Protein AF-A0A662H3N4-F1 (afdb_monomer_lite)

pLDDT: mean 94.08, std 7.61, range [51.41, 98.94]

Structure (mmCIF, N/CA/C/O backbone):
data_AF-A0A662H3N4-F1
#
_entry.id   AF-A0A662H3N4-F1
#
loop_
_atom_site.group_PDB
_atom_site.id
_atom_site.type_symbol
_atom_site.label_atom_id
_atom_site.label_alt_id
_atom_site.label_comp_id
_atom_site.label_asym_id
_atom_site.label_entity_id
_atom_site.label_seq_id
_atom_site.pdbx_PDB_ins_code
_atom_site.Cartn_x
_atom_site.Cartn_y
_atom_site.Cartn_z
_atom_site.occupancy
_atom_site.B_iso_or_equiv
_atom_site.auth_seq_id
_atom_site.auth_comp_id
_atom_site.auth_asym_id
_atom_site.auth_atom_id
_atom_site.pdbx_PDB_model_num
ATOM 1 N N . ASN A 1 1 ? -25.990 7.407 10.288 1.00 62.66 1 ASN A N 1
ATOM 2 C CA . ASN A 1 1 ? -24.857 6.766 10.987 1.00 62.66 1 ASN A CA 1
ATOM 3 C C . ASN A 1 1 ? -23.678 6.739 10.036 1.00 62.66 1 ASN A C 1
ATOM 5 O O . ASN A 1 1 ? -23.902 6.425 8.877 1.00 62.66 1 ASN A O 1
ATOM 9 N N . LYS A 1 2 ? -22.483 7.146 10.477 1.00 88.44 2 LYS A N 1
ATOM 10 C CA . LYS A 1 2 ? -21.239 6.985 9.711 1.00 88.44 2 LYS A CA 1
ATOM 11 C C . LYS A 1 2 ? -20.454 5.843 10.365 1.00 88.44 2 LYS A C 1
ATOM 13 O O . LYS A 1 2 ? -20.289 5.910 11.584 1.00 88.44 2 LYS A O 1
ATOM 18 N N . PRO A 1 3 ? -20.074 4.789 9.629 1.00 95.56 3 PRO A N 1
ATOM 19 C CA . PRO A 1 3 ? -19.364 3.660 10.215 1.00 95.56 3 PRO A CA 1
ATOM 20 C C . PRO A 1 3 ? -17.910 4.034 10.538 1.00 95.56 3 PRO A C 1
ATOM 22 O O . PRO A 1 3 ? -17.215 4.601 9.699 1.00 95.56 3 PRO A O 1
ATOM 25 N N . SER A 1 4 ? -17.437 3.674 11.736 1.00 96.88 4 SER A N 1
ATOM 26 C CA . SER A 1 4 ? -16.015 3.795 12.110 1.00 96.88 4 SER A CA 1
ATOM 27 C C . SER A 1 4 ? -15.130 2.776 11.375 1.00 96.88 4 SER A C 1
ATOM 29 O O . SER A 1 4 ? -13.924 2.982 11.250 1.00 96.88 4 SER A O 1
ATOM 31 N N . ILE A 1 5 ? -15.724 1.681 10.888 1.00 97.94 5 ILE A N 1
ATOM 32 C CA . ILE A 1 5 ? -15.073 0.623 10.109 1.00 97.94 5 ILE A CA 1
ATOM 33 C C . ILE A 1 5 ? -15.783 0.519 8.761 1.00 97.94 5 ILE A C 1
ATOM 35 O O . ILE A 1 5 ? -16.962 0.179 8.720 1.00 97.94 5 ILE A O 1
ATOM 39 N N . ASP A 1 6 ? -15.076 0.806 7.673 1.00 97.56 6 ASP A N 1
ATOM 40 C CA . ASP A 1 6 ? -15.626 0.751 6.315 1.00 97.56 6 ASP A CA 1
ATOM 41 C C . ASP A 1 6 ? -14.555 0.276 5.324 1.00 97.56 6 ASP A C 1
ATOM 43 O O . ASP A 1 6 ? -13.651 1.021 4.926 1.00 97.56 6 ASP A O 1
ATOM 47 N N . THR A 1 7 ? -14.608 -1.019 5.005 1.00 98.12 7 THR A N 1
ATOM 48 C CA . THR A 1 7 ? -13.544 -1.763 4.315 1.00 98.12 7 THR A CA 1
ATOM 49 C C . THR A 1 7 ? -14.109 -2.986 3.582 1.00 98.12 7 THR A C 1
ATOM 51 O O . THR A 1 7 ? -14.974 -3.660 4.148 1.00 98.12 7 THR A O 1
ATOM 54 N N . PRO A 1 8 ? -13.573 -3.383 2.410 1.00 97.56 8 PRO A N 1
ATOM 55 C CA . PRO A 1 8 ? -13.738 -4.748 1.917 1.00 97.56 8 PRO A CA 1
ATOM 56 C C . PRO A 1 8 ? -13.247 -5.762 2.960 1.00 97.56 8 PRO A C 1
ATOM 58 O O . PRO A 1 8 ? -12.196 -5.567 3.573 1.00 97.56 8 PRO A O 1
ATOM 61 N N . ILE A 1 9 ? -13.999 -6.850 3.158 1.00 96.06 9 ILE A N 1
ATOM 62 C CA . ILE A 1 9 ? -13.711 -7.811 4.232 1.00 96.06 9 ILE A CA 1
ATOM 63 C C . ILE A 1 9 ? -12.323 -8.452 4.080 1.00 96.06 9 ILE A C 1
ATOM 65 O O . ILE A 1 9 ? -11.606 -8.571 5.062 1.00 96.06 9 ILE A O 1
ATOM 69 N N . GLY A 1 10 ? -11.897 -8.803 2.861 1.00 95.56 10 GLY A N 1
ATOM 70 C CA . GLY A 1 10 ? -10.572 -9.392 2.621 1.00 95.56 10 GLY A CA 1
ATOM 71 C C . GLY A 1 10 ? -9.434 -8.464 3.053 1.00 95.56 10 GLY A C 1
ATOM 72 O O . GLY A 1 10 ? -8.623 -8.831 3.905 1.00 95.56 10 GLY A O 1
ATOM 73 N N . ASP A 1 11 ? -9.446 -7.233 2.534 1.00 97.62 11 ASP A N 1
ATOM 74 C CA . ASP A 1 11 ? -8.458 -6.200 2.839 1.00 97.62 11 ASP A CA 1
ATOM 75 C C . ASP A 1 11 ? -8.395 -5.885 4.345 1.00 97.62 11 ASP A C 1
ATOM 77 O O . ASP A 1 11 ? -7.301 -5.731 4.890 1.00 97.62 11 ASP A O 1
ATOM 81 N N . PHE A 1 12 ? -9.541 -5.853 5.045 1.00 98.50 12 PHE A N 1
ATOM 82 C CA . PHE A 1 12 ? -9.591 -5.646 6.500 1.00 98.50 12 PHE A CA 1
ATOM 83 C C . PHE A 1 12 ? -8.780 -6.679 7.284 1.00 98.50 12 PHE A C 1
ATOM 85 O O . PHE A 1 12 ? -8.191 -6.342 8.309 1.00 98.50 12 PHE A O 1
ATOM 92 N N . PHE A 1 13 ? -8.751 -7.929 6.828 1.00 98.19 13 PHE A N 1
ATOM 93 C CA . PHE A 1 13 ? -8.114 -9.038 7.538 1.00 98.19 13 PHE A CA 1
ATOM 94 C C . PHE A 1 13 ? -6.676 -9.320 7.095 1.00 98.19 13 PHE A C 1
ATOM 96 O O . PHE A 1 13 ? -6.085 -10.290 7.566 1.00 98.19 13 PHE A O 1
ATOM 103 N N . GLY A 1 14 ? -6.083 -8.476 6.247 1.00 95.44 14 GLY A N 1
ATOM 104 C CA . GLY A 1 14 ? -4.627 -8.416 6.110 1.00 95.44 14 GLY A CA 1
ATOM 105 C C . GLY A 1 14 ? -4.044 -8.633 4.721 1.00 95.44 14 GLY A C 1
ATOM 106 O O . GLY A 1 14 ? -2.835 -8.470 4.554 1.00 95.44 14 GLY A O 1
ATOM 107 N N . ILE A 1 15 ? -4.861 -8.997 3.730 1.00 96.88 15 ILE A N 1
ATOM 108 C CA . ILE A 1 15 ? -4.396 -9.216 2.355 1.00 96.88 15 ILE A CA 1
ATOM 109 C C . ILE A 1 15 ? -5.364 -8.551 1.380 1.00 96.88 15 ILE A C 1
ATOM 111 O O . ILE A 1 15 ? -6.553 -8.860 1.372 1.00 96.88 15 ILE A O 1
ATOM 115 N N . GLY A 1 16 ? -4.842 -7.630 0.566 1.00 96.88 16 GLY A N 1
ATOM 116 C CA . GLY A 1 16 ? -5.610 -6.977 -0.490 1.00 96.88 16 GLY A CA 1
ATOM 117 C C . GLY A 1 16 ? -5.751 -7.829 -1.754 1.00 96.88 16 GLY A C 1
ATOM 118 O O . GLY A 1 16 ? -5.472 -9.029 -1.784 1.00 96.88 16 GLY A O 1
ATOM 119 N N . HIS A 1 17 ? -6.168 -7.183 -2.843 1.00 97.31 17 HIS A N 1
ATOM 120 C CA . HIS A 1 17 ? -6.297 -7.782 -4.184 1.00 97.31 17 HIS A CA 1
ATOM 121 C C . HIS A 1 17 ? -7.340 -8.905 -4.313 1.00 97.31 17 HIS A C 1
ATOM 123 O O . HIS A 1 17 ? -7.326 -9.645 -5.295 1.00 97.31 17 HIS A O 1
ATOM 129 N N . GLY A 1 18 ? -8.242 -9.060 -3.338 1.00 94.56 18 GLY A N 1
ATOM 130 C CA . GLY A 1 18 ? -9.190 -10.180 -3.318 1.00 94.56 18 GLY A CA 1
ATOM 131 C C . GLY A 1 18 ? -8.508 -11.549 -3.186 1.00 94.56 18 GLY A C 1
ATOM 132 O O . GLY A 1 18 ? -9.083 -12.566 -3.571 1.00 94.56 18 GLY A O 1
ATOM 133 N N . ILE A 1 19 ? -7.274 -11.580 -2.672 1.00 96.12 19 ILE A N 1
ATOM 134 C CA . ILE A 1 19 ? -6.497 -12.801 -2.474 1.00 96.12 19 ILE A CA 1
ATOM 135 C C . ILE A 1 19 ? -6.660 -13.274 -1.036 1.00 96.12 19 ILE A C 1
ATOM 137 O O . ILE A 1 19 ? -6.456 -12.518 -0.090 1.00 96.12 19 ILE A O 1
ATOM 141 N N . ALA A 1 20 ? -6.958 -14.561 -0.880 1.00 95.50 20 ALA A N 1
ATOM 142 C CA . ALA A 1 20 ? -6.910 -15.222 0.409 1.00 95.50 20 ALA A CA 1
ATOM 143 C C . ALA A 1 20 ? -5.628 -16.055 0.509 1.00 95.50 20 ALA A C 1
ATOM 145 O O . ALA A 1 20 ? -5.357 -16.886 -0.361 1.00 95.50 20 ALA A O 1
ATOM 146 N N . LYS A 1 21 ? -4.812 -15.799 1.533 1.00 96.38 21 LYS A N 1
ATOM 147 C CA . LYS A 1 21 ? -3.521 -16.460 1.712 1.00 96.38 21 LYS A CA 1
ATOM 148 C C . LYS A 1 21 ? -3.102 -16.528 3.176 1.00 96.38 21 LYS A C 1
ATOM 150 O O . LYS A 1 21 ? -3.331 -15.608 3.954 1.00 96.38 21 LYS A O 1
ATOM 155 N N . HIS A 1 22 ? -2.447 -17.626 3.529 1.00 97.38 22 HIS A N 1
ATOM 156 C CA . HIS A 1 22 ? -2.013 -17.897 4.879 1.00 97.38 22 HIS A CA 1
ATOM 157 C C . HIS A 1 22 ? -1.011 -16.864 5.405 1.00 97.38 22 HIS A C 1
ATOM 159 O O . HIS A 1 22 ? 0.072 -16.704 4.843 1.00 97.38 22 HIS A O 1
ATOM 165 N N . PHE A 1 23 ? -1.342 -16.231 6.531 1.00 97.81 23 PHE A N 1
ATOM 166 C CA . PHE A 1 23 ? -0.384 -15.507 7.363 1.00 97.81 23 PHE A CA 1
ATOM 167 C C . PHE A 1 23 ? -0.874 -15.412 8.813 1.00 97.81 23 PHE A C 1
ATOM 169 O O . PHE A 1 23 ? -2.069 -15.534 9.103 1.00 97.81 23 PHE A O 1
ATOM 176 N N . ILE A 1 24 ? 0.067 -15.169 9.725 1.00 97.81 24 ILE A N 1
ATOM 177 C CA . ILE A 1 24 ? -0.209 -14.965 11.148 1.00 97.81 24 ILE A CA 1
ATOM 178 C C . ILE A 1 24 ? 0.500 -13.687 11.599 1.00 97.81 24 ILE A C 1
ATOM 180 O O . ILE A 1 24 ? 1.722 -13.585 11.497 1.00 97.81 24 ILE A O 1
ATOM 184 N N . SER A 1 25 ? -0.270 -12.738 12.130 1.00 98.12 25 SER A N 1
ATOM 185 C CA . SER A 1 25 ? 0.223 -11.593 12.899 1.00 98.12 25 SER A CA 1
ATOM 186 C C . SER A 1 25 ? -0.442 -11.569 14.279 1.00 98.12 25 SER A C 1
ATOM 188 O O . SER A 1 25 ? -1.248 -12.443 14.600 1.00 98.12 25 SER A O 1
ATOM 190 N N . LEU A 1 26 ? -0.096 -10.590 15.113 1.00 98.00 26 LEU A N 1
ATOM 191 C CA . LEU A 1 26 ? -0.688 -10.431 16.436 1.00 98.00 26 LEU A CA 1
ATOM 192 C C . LEU A 1 26 ? -2.155 -9.959 16.364 1.00 98.00 26 LEU A C 1
ATOM 194 O O . LEU A 1 26 ? -2.996 -10.632 16.957 1.00 98.00 26 LEU A O 1
ATOM 198 N N . PRO A 1 27 ? -2.510 -8.862 15.659 1.00 98.00 27 PRO A N 1
ATOM 199 C CA . PRO A 1 27 ? -3.895 -8.392 15.650 1.00 98.00 27 PRO A CA 1
ATOM 200 C C . PRO A 1 27 ? -4.771 -9.025 14.563 1.00 98.00 27 PRO A C 1
ATOM 202 O O . PRO A 1 27 ? -5.987 -9.041 14.723 1.00 98.00 27 PRO A O 1
ATOM 205 N N . LEU A 1 28 ? -4.195 -9.529 13.467 1.00 98.44 28 LEU A N 1
ATOM 206 C CA . LEU A 1 28 ? -4.941 -10.079 12.330 1.00 98.44 28 LEU A CA 1
ATOM 207 C C . LEU A 1 28 ? -4.334 -11.398 11.854 1.00 98.44 28 LEU A C 1
ATOM 209 O O . LEU A 1 28 ? -3.113 -11.535 11.752 1.00 98.44 28 LEU A O 1
ATOM 213 N N . THR A 1 29 ? -5.170 -12.373 11.518 1.00 98.06 29 THR A N 1
ATOM 214 C CA . THR A 1 29 ? -4.695 -13.597 10.866 1.00 98.06 29 THR A CA 1
ATOM 215 C C . THR A 1 29 ? -5.616 -14.011 9.737 1.00 98.06 29 THR A C 1
ATOM 217 O O . THR A 1 29 ? -6.831 -13.816 9.794 1.00 98.06 29 THR A O 1
ATOM 220 N N . MET A 1 30 ? -5.017 -14.655 8.741 1.00 97.56 30 MET A N 1
ATOM 221 C CA . MET A 1 30 ? -5.730 -15.424 7.738 1.00 97.56 30 MET A CA 1
ATOM 222 C C . MET A 1 30 ? -5.149 -16.834 7.773 1.00 97.56 30 MET A C 1
ATOM 224 O O . MET A 1 30 ? -4.139 -17.143 7.151 1.00 97.56 30 MET A O 1
ATOM 228 N N . THR A 1 31 ? -5.718 -17.695 8.609 1.00 95.69 31 THR A N 1
ATOM 229 C CA . THR A 1 31 ? -5.185 -19.041 8.846 1.00 95.69 31 THR A CA 1
ATOM 230 C C . THR A 1 31 ? -5.759 -20.025 7.830 1.00 95.69 31 THR A C 1
ATOM 232 O O . THR A 1 31 ? -6.967 -20.029 7.597 1.00 95.69 31 THR A O 1
ATOM 235 N N . CYS A 1 32 ? -4.907 -20.856 7.217 1.00 94.88 32 CYS A N 1
ATOM 236 C CA . CYS A 1 32 ? -5.312 -21.820 6.183 1.00 94.88 32 CYS A CA 1
ATOM 237 C C . CYS A 1 32 ? -6.156 -21.187 5.055 1.00 94.88 32 CYS A C 1
ATOM 239 O O . CYS A 1 32 ? -7.144 -21.774 4.617 1.00 94.88 32 CYS A O 1
ATOM 241 N N . ASP A 1 33 ? -5.812 -19.955 4.664 1.00 92.31 33 ASP A N 1
ATOM 242 C CA . ASP A 1 33 ? -6.437 -19.163 3.590 1.00 92.31 33 ASP A CA 1
ATOM 243 C C . ASP A 1 33 ? -7.930 -18.829 3.785 1.00 92.31 33 ASP A C 1
ATOM 245 O O . ASP A 1 33 ? -8.535 -18.196 2.928 1.00 92.31 33 ASP A O 1
ATOM 249 N N . LYS A 1 34 ? -8.561 -19.263 4.884 1.00 92.75 34 LYS A N 1
ATOM 250 C CA . LYS A 1 34 ? -10.016 -19.129 5.094 1.00 92.75 34 LYS A CA 1
ATOM 251 C C . LYS A 1 34 ? -10.430 -18.761 6.517 1.00 92.75 34 LYS A C 1
ATOM 253 O O . LYS A 1 34 ? -11.598 -18.469 6.746 1.00 92.75 34 LYS A O 1
ATOM 258 N N . GLY A 1 35 ? -9.511 -18.798 7.478 1.00 96.44 35 GLY A N 1
ATOM 259 C CA . GLY A 1 35 ? -9.754 -18.413 8.867 1.00 96.44 35 GLY A CA 1
ATOM 260 C C . GLY A 1 35 ? -9.370 -16.960 9.111 1.00 96.44 35 GLY A C 1
ATOM 261 O O . GLY A 1 35 ? -8.226 -16.697 9.474 1.00 96.44 35 GLY A O 1
ATOM 262 N N . PHE A 1 36 ? -10.316 -16.048 8.904 1.00 98.06 36 PHE A N 1
ATOM 263 C CA . PHE A 1 36 ? -10.159 -14.606 9.089 1.00 98.06 36 PHE A CA 1
ATOM 264 C C . PHE A 1 36 ? -10.382 -14.259 10.569 1.00 98.06 36 PHE A C 1
ATOM 266 O O . PHE A 1 36 ? -11.499 -14.397 11.063 1.00 98.06 36 PHE A O 1
ATOM 273 N N . ASN A 1 37 ? -9.334 -13.843 11.291 1.00 98.44 37 ASN A N 1
ATOM 274 C CA . ASN A 1 37 ? -9.430 -13.499 12.716 1.00 98.44 37 ASN A CA 1
ATOM 275 C C . ASN A 1 37 ? -8.928 -12.080 12.985 1.00 98.44 37 ASN A C 1
ATOM 277 O O . ASN A 1 37 ? -7.920 -11.658 12.416 1.00 98.44 37 ASN A O 1
ATOM 281 N N . CYS A 1 38 ? -9.611 -11.377 13.890 1.00 98.56 38 CYS A N 1
ATOM 282 C CA . CYS A 1 38 ? -9.251 -10.044 14.353 1.00 98.56 38 CYS A CA 1
ATOM 283 C C . CYS A 1 38 ? -9.246 -10.006 15.881 1.00 98.56 38 CYS A C 1
ATOM 285 O O . CYS A 1 38 ? -10.211 -10.417 16.519 1.00 98.56 38 CYS A O 1
ATOM 287 N N . TYR A 1 39 ? -8.151 -9.504 16.444 1.00 98.38 39 TYR A N 1
ATOM 288 C CA . TYR A 1 39 ? -7.902 -9.408 17.882 1.00 98.38 39 TYR A CA 1
ATOM 289 C C . TYR A 1 39 ? -7.736 -7.955 18.348 1.00 98.38 39 TYR A C 1
ATOM 291 O O . TYR A 1 39 ? -7.293 -7.712 19.470 1.00 98.38 39 TYR A O 1
ATOM 299 N N . PHE A 1 40 ? -8.071 -6.972 17.504 1.00 98.31 40 PHE A N 1
ATOM 300 C CA . PHE A 1 40 ? -8.137 -5.578 17.935 1.00 98.31 40 PHE A CA 1
ATOM 301 C C . PHE A 1 40 ? -9.276 -5.386 18.952 1.00 98.31 40 PHE A C 1
ATOM 303 O O . PHE A 1 40 ? -10.412 -5.761 18.661 1.00 98.31 40 PHE A O 1
ATOM 310 N N . PRO A 1 41 ? -9.020 -4.767 20.119 1.00 96.94 41 PRO A N 1
ATOM 311 C CA . PRO A 1 41 ? -10.090 -4.367 21.026 1.00 96.94 41 PRO A CA 1
ATOM 312 C C . PRO A 1 41 ? -11.007 -3.319 20.382 1.00 96.94 41 PRO A C 1
ATOM 314 O O . PRO A 1 41 ? -10.545 -2.271 19.955 1.00 96.94 41 PRO A O 1
ATOM 317 N N . MET A 1 42 ? -12.319 -3.546 20.353 1.00 97.56 42 MET A N 1
ATOM 318 C CA . MET A 1 42 ? -13.284 -2.592 19.784 1.00 97.56 42 MET A CA 1
ATOM 319 C C . MET A 1 42 ? -14.251 -2.113 20.875 1.00 97.56 42 MET A C 1
ATOM 321 O O . MET A 1 42 ? -15.361 -2.635 20.982 1.00 97.56 42 MET A O 1
ATOM 325 N N . PRO A 1 43 ? -13.842 -1.171 21.748 1.00 96.19 43 PRO A N 1
ATOM 326 C CA . PRO A 1 43 ? -14.688 -0.740 22.853 1.00 96.19 43 PRO A CA 1
ATOM 327 C C . PRO A 1 43 ? -15.933 -0.009 22.337 1.00 96.19 43 PRO A C 1
ATOM 329 O O . PRO A 1 43 ? -15.864 0.745 21.372 1.00 96.19 43 PRO A O 1
ATOM 332 N N . PHE A 1 44 ? -17.063 -0.185 23.019 1.00 95.06 44 PHE A N 1
ATOM 333 C CA . PHE A 1 44 ? -18.317 0.525 22.761 1.00 95.06 44 PHE A CA 1
ATOM 334 C C . PHE A 1 44 ? -19.015 0.855 24.089 1.00 95.06 44 PHE A C 1
ATOM 336 O O . PHE A 1 44 ? -18.772 0.202 25.103 1.00 95.06 44 PHE A O 1
ATOM 343 N N . ASN A 1 45 ? -19.856 1.895 24.097 1.00 93.81 45 ASN A N 1
ATOM 344 C CA . ASN A 1 45 ? -20.567 2.351 25.303 1.00 93.81 45 ASN A CA 1
ATOM 345 C C . ASN A 1 45 ? -22.075 2.073 25.278 1.00 93.81 45 ASN A C 1
ATOM 347 O O . ASN A 1 45 ? -22.642 1.773 26.323 1.00 93.81 45 ASN A O 1
ATOM 351 N N . ASP A 1 46 ? -22.714 2.213 24.116 1.00 90.62 46 ASP A N 1
ATOM 352 C CA . ASP A 1 46 ? -24.169 2.061 23.963 1.00 90.62 46 ASP A CA 1
ATOM 353 C C . ASP A 1 46 ? -24.499 0.828 23.116 1.00 90.62 46 ASP A C 1
ATOM 355 O O . ASP A 1 46 ? -25.101 -0.130 23.594 1.00 90.62 46 ASP A O 1
ATOM 359 N N . ARG A 1 47 ? -24.022 0.808 21.867 1.00 92.81 47 ARG A N 1
ATOM 360 C CA . ARG A 1 47 ? -24.229 -0.302 20.933 1.00 92.81 47 ARG A CA 1
ATOM 361 C C . ARG A 1 47 ? -23.041 -0.492 19.996 1.00 92.81 47 ARG A C 1
ATOM 363 O O . ARG A 1 47 ? -22.370 0.480 19.654 1.00 92.81 47 ARG A O 1
ATOM 370 N N . ALA A 1 48 ? -22.849 -1.728 19.549 1.00 95.00 48 ALA A N 1
ATOM 371 C CA . ALA A 1 48 ? -22.006 -2.086 18.415 1.00 95.00 48 ALA A CA 1
ATOM 372 C C . ALA A 1 48 ? -22.883 -2.759 17.352 1.00 95.00 48 ALA A C 1
ATOM 374 O O . ALA A 1 48 ? -23.724 -3.595 17.680 1.00 95.00 48 ALA A O 1
ATOM 375 N N . GLU A 1 49 ? -22.709 -2.369 16.095 1.00 96.81 49 GLU A N 1
ATOM 376 C CA . GLU A 1 49 ? -23.468 -2.881 14.955 1.00 96.81 49 GLU A CA 1
ATOM 377 C C . GLU A 1 49 ? -22.471 -3.317 13.883 1.00 96.81 49 GLU A C 1
ATOM 379 O O . GLU A 1 49 ? -21.575 -2.553 13.526 1.00 96.81 49 GLU A O 1
ATOM 384 N N . PHE A 1 50 ? -22.614 -4.555 13.413 1.00 96.44 50 PHE A N 1
ATOM 385 C CA . PHE A 1 50 ? -21.797 -5.128 12.350 1.00 96.44 50 PHE A CA 1
ATOM 386 C C . PHE A 1 50 ? -22.701 -5.407 11.156 1.00 96.44 50 PHE A C 1
ATOM 388 O O . PHE A 1 50 ? -23.677 -6.148 11.275 1.00 96.44 50 PHE A O 1
ATOM 395 N N . GLU A 1 51 ? -22.362 -4.821 10.016 1.00 97.06 51 GLU A N 1
ATOM 396 C CA . GLU A 1 51 ? -23.070 -5.005 8.755 1.00 97.06 51 GLU A CA 1
ATOM 397 C C . GLU A 1 51 ? -22.128 -5.669 7.748 1.00 97.06 51 GLU A C 1
ATOM 399 O O . GLU A 1 51 ? -20.974 -5.269 7.603 1.00 97.06 51 GLU A O 1
ATOM 404 N N . ILE A 1 52 ? -22.625 -6.693 7.055 1.00 96.25 52 ILE A N 1
ATOM 405 C CA . ILE A 1 52 ? -21.941 -7.326 5.928 1.00 96.25 52 ILE A CA 1
ATOM 406 C C . ILE A 1 52 ? -22.823 -7.143 4.702 1.00 96.25 52 ILE A C 1
ATOM 408 O O . ILE A 1 52 ? -23.972 -7.584 4.685 1.00 96.25 52 ILE A O 1
ATOM 412 N N . VAL A 1 53 ? -22.264 -6.523 3.668 1.00 96.06 53 VAL A N 1
ATOM 413 C CA . VAL A 1 53 ? -22.937 -6.313 2.388 1.00 96.06 53 VAL A CA 1
ATOM 414 C C . VAL A 1 53 ? -22.281 -7.216 1.350 1.00 96.06 53 VAL A C 1
ATOM 416 O O . VAL A 1 53 ? -21.078 -7.124 1.110 1.00 96.06 53 VAL A O 1
ATOM 419 N N . ASN A 1 54 ? -23.062 -8.110 0.739 1.00 96.56 54 ASN A N 1
ATOM 420 C CA . ASN A 1 54 ? -22.595 -8.873 -0.415 1.00 96.56 54 ASN A CA 1
ATOM 421 C C . ASN A 1 54 ? -22.746 -8.023 -1.679 1.00 96.56 54 ASN A C 1
ATOM 423 O O . ASN A 1 54 ? -23.860 -7.813 -2.152 1.00 96.56 54 ASN A O 1
ATOM 427 N N . GLU A 1 55 ? -21.626 -7.558 -2.220 1.00 95.19 55 GLU A N 1
ATOM 428 C CA . GLU A 1 55 ? -21.575 -6.786 -3.467 1.00 95.19 55 GLU A CA 1
ATOM 429 C C . GLU A 1 55 ? -21.010 -7.604 -4.641 1.00 95.19 55 GLU A C 1
ATOM 431 O O . GLU A 1 55 ? -20.730 -7.049 -5.704 1.00 95.19 55 GLU A O 1
ATOM 436 N N . CYS A 1 56 ? -20.826 -8.916 -4.457 1.00 92.50 56 CYS A N 1
ATOM 437 C CA . CYS A 1 56 ? -20.438 -9.824 -5.530 1.00 92.50 56 CYS A CA 1
ATOM 438 C C . CYS A 1 56 ? -21.611 -10.092 -6.486 1.00 92.50 56 CYS A C 1
ATOM 440 O O . CYS A 1 56 ? -22.782 -9.948 -6.140 1.00 92.50 56 CYS A O 1
ATOM 442 N N . ASP A 1 57 ? -21.288 -10.566 -7.686 1.00 93.75 57 ASP A N 1
ATOM 443 C CA . ASP A 1 57 ? -22.242 -11.049 -8.691 1.00 93.75 57 ASP A CA 1
ATOM 444 C C . ASP A 1 57 ? -22.755 -12.477 -8.415 1.00 93.75 57 ASP A C 1
ATOM 446 O O . ASP A 1 57 ? -23.548 -13.023 -9.185 1.00 93.75 57 ASP A O 1
ATOM 450 N N . VAL A 1 58 ? -22.326 -13.074 -7.300 1.00 95.31 58 VAL A N 1
ATOM 451 C CA . VAL A 1 58 ? -22.697 -14.417 -6.852 1.00 95.31 58 VAL A CA 1
ATOM 452 C C . VAL A 1 58 ? -23.228 -14.401 -5.420 1.00 95.31 58 VAL A C 1
ATOM 454 O O . VAL A 1 58 ? -22.836 -13.580 -4.586 1.00 95.31 58 VAL A O 1
ATOM 457 N N . GLU A 1 59 ? -24.116 -15.345 -5.112 1.00 95.62 59 GLU A N 1
ATOM 458 C CA . GLU A 1 59 ? -24.609 -15.547 -3.750 1.00 95.62 59 GLU A CA 1
ATOM 459 C C . GLU A 1 59 ? -23.528 -16.150 -2.841 1.00 95.62 59 GLU A C 1
ATOM 461 O O . GLU A 1 59 ? -22.800 -17.072 -3.218 1.00 95.62 59 GLU A O 1
ATOM 466 N N . ILE A 1 60 ? -23.465 -15.668 -1.598 1.00 94.44 60 ILE A N 1
ATOM 467 C CA . ILE A 1 60 ? -22.635 -16.267 -0.551 1.00 94.44 60 ILE A CA 1
ATOM 468 C C . ILE A 1 60 ? -23.415 -17.436 0.054 1.00 94.44 60 ILE A C 1
ATOM 470 O O . ILE A 1 60 ? -24.294 -17.243 0.889 1.00 94.44 60 ILE A O 1
ATOM 474 N N . GLY A 1 61 ? -23.081 -18.660 -0.362 1.00 94.75 61 GLY A N 1
ATOM 475 C CA . GLY A 1 61 ? -23.790 -19.866 0.087 1.00 94.75 61 GLY A CA 1
ATOM 476 C C . GLY A 1 61 ? -23.671 -20.156 1.590 1.00 94.75 61 GLY A C 1
ATOM 477 O O . GLY A 1 61 ? -24.545 -20.805 2.157 1.00 94.75 61 GLY A O 1
ATOM 478 N N . ALA A 1 62 ? -22.606 -19.683 2.243 1.00 95.19 62 ALA A N 1
ATOM 479 C CA . ALA A 1 62 ? -22.438 -19.773 3.688 1.00 95.19 62 ALA A CA 1
ATOM 480 C C . ALA A 1 62 ? -21.477 -18.698 4.212 1.00 95.19 62 ALA A C 1
ATOM 482 O O . ALA A 1 62 ? -20.385 -18.518 3.675 1.00 95.19 62 ALA A O 1
ATOM 483 N N . PHE A 1 63 ? -21.879 -18.024 5.290 1.00 95.44 63 PHE A N 1
ATOM 484 C CA . PHE A 1 63 ? -21.072 -17.049 6.019 1.00 95.44 63 PHE A CA 1
ATOM 485 C C . PHE A 1 63 ? -21.058 -17.429 7.504 1.00 95.44 63 PHE A C 1
ATOM 487 O O . PHE A 1 63 ? -22.097 -17.411 8.164 1.00 95.44 63 PHE A O 1
ATOM 494 N N . TYR A 1 64 ? -19.888 -17.812 8.015 1.00 97.00 64 TYR A N 1
ATOM 495 C CA . TYR A 1 64 ? -19.693 -18.214 9.409 1.00 97.00 64 TYR A CA 1
ATOM 496 C C . TYR A 1 64 ? -18.898 -17.136 10.136 1.00 97.00 64 TYR A C 1
ATOM 498 O O . TYR A 1 64 ? -17.892 -16.662 9.611 1.00 97.00 64 TYR A O 1
ATOM 506 N N . TYR A 1 65 ? -19.321 -16.772 11.345 1.00 97.56 65 TYR A N 1
ATOM 507 C CA . TYR A 1 65 ? -18.634 -15.767 12.149 1.00 97.56 65 TYR A CA 1
ATOM 508 C C . TYR A 1 65 ? -18.802 -16.033 13.645 1.00 97.56 65 TYR A C 1
ATOM 510 O O . TYR A 1 65 ? -19.791 -16.628 14.075 1.00 97.56 65 TYR A O 1
ATOM 518 N N . HIS A 1 66 ? -17.852 -15.527 14.427 1.00 98.12 66 HIS A N 1
ATOM 519 C CA . HIS A 1 66 ? -17.985 -15.327 15.866 1.00 98.12 66 HIS A CA 1
ATOM 520 C C . HIS A 1 66 ? -17.633 -13.876 16.186 1.00 98.12 66 HIS A C 1
ATOM 522 O O . HIS A 1 66 ? -16.703 -13.316 15.606 1.00 98.12 66 HIS A O 1
ATOM 528 N N . ILE A 1 67 ? -18.396 -13.274 17.095 1.00 97.81 67 ILE A N 1
ATOM 529 C CA . ILE A 1 67 ? -18.088 -11.975 17.694 1.00 97.81 67 I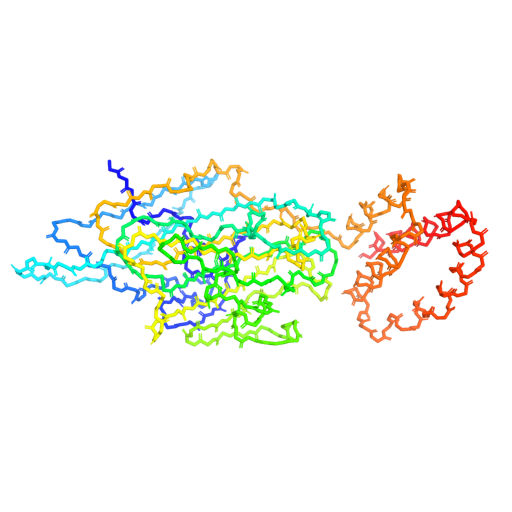LE A CA 1
ATOM 530 C C . ILE A 1 67 ? -18.093 -12.210 19.198 1.00 97.81 67 ILE A C 1
ATOM 532 O O . ILE A 1 67 ? -19.153 -12.264 19.822 1.00 97.81 67 ILE A O 1
ATOM 536 N N . ASP A 1 68 ? -16.904 -12.397 19.756 1.00 98.19 68 ASP A N 1
ATOM 537 C CA . ASP A 1 68 ? -16.705 -12.523 21.193 1.00 98.19 68 ASP A CA 1
ATOM 538 C C . ASP A 1 68 ? -16.541 -11.126 21.803 1.00 98.19 68 ASP A C 1
ATOM 540 O O . ASP A 1 68 ? -15.753 -10.311 21.318 1.00 98.19 68 ASP A O 1
ATOM 544 N N . TYR A 1 69 ? -17.306 -10.825 22.854 1.00 97.19 69 TYR A N 1
ATOM 545 C CA . TYR A 1 69 ? -17.293 -9.517 23.509 1.00 97.19 69 TYR A CA 1
ATOM 546 C C . TYR A 1 69 ? -17.578 -9.621 25.008 1.00 97.19 69 TYR A C 1
ATOM 548 O O . TYR A 1 69 ? -18.209 -10.566 25.485 1.00 97.19 69 TYR A O 1
ATOM 556 N N . GLU A 1 70 ? -17.152 -8.598 25.746 1.00 95.44 70 GLU A N 1
ATOM 557 C CA . GLU A 1 70 ? -17.438 -8.437 27.169 1.00 95.44 70 GLU A CA 1
ATOM 558 C C . GLU A 1 70 ? -18.389 -7.257 27.390 1.00 95.44 70 GLU A C 1
ATOM 560 O O . GLU A 1 70 ? -18.214 -6.175 26.826 1.00 95.44 70 GLU A O 1
ATOM 565 N N . LEU A 1 71 ? -19.407 -7.456 28.233 1.00 95.06 71 LEU A N 1
ATOM 566 C CA . LEU A 1 71 ? -20.268 -6.371 28.697 1.00 95.06 71 LEU A CA 1
ATOM 567 C C . LEU A 1 71 ? -19.765 -5.842 30.032 1.00 95.06 71 LEU A C 1
ATOM 569 O O . LEU A 1 71 ? -19.650 -6.578 31.013 1.00 95.06 71 LEU A O 1
ATOM 573 N N . HIS A 1 72 ? -19.554 -4.533 30.086 1.00 92.69 72 HIS A N 1
ATOM 574 C CA . HIS A 1 72 ? -19.179 -3.838 31.306 1.00 92.69 72 HIS A CA 1
ATOM 575 C C . HIS A 1 72 ? -20.349 -2.987 31.797 1.00 92.69 72 HIS A C 1
ATOM 577 O O . HIS A 1 72 ? -21.002 -2.290 31.027 1.00 92.69 72 HIS A O 1
ATOM 583 N N . SER A 1 73 ? -20.612 -3.023 33.105 1.00 90.44 73 SER A N 1
ATOM 584 C CA . SER A 1 73 ? -21.712 -2.270 33.725 1.00 90.44 73 SER A CA 1
ATOM 585 C C . SER A 1 73 ? -21.470 -0.760 33.790 1.00 90.44 73 SER A C 1
ATOM 587 O O . SER A 1 73 ? -22.399 0.003 34.050 1.00 90.44 73 SER A O 1
ATOM 589 N N . LYS A 1 74 ? -20.222 -0.322 33.595 1.00 90.00 74 LYS A N 1
ATOM 590 C CA . LYS A 1 74 ? -19.824 1.084 33.610 1.00 90.00 74 LYS A CA 1
ATOM 591 C C . LYS A 1 74 ? -19.424 1.512 32.211 1.00 90.00 74 LYS A C 1
ATOM 593 O O . LYS A 1 74 ? -18.595 0.855 31.588 1.00 90.00 74 LYS A O 1
ATOM 598 N N . SER A 1 75 ? -19.946 2.657 31.785 1.00 88.88 75 SER A N 1
ATOM 599 C CA . SER A 1 75 ? -19.464 3.324 30.584 1.00 88.88 75 SER A CA 1
ATOM 600 C C . SER A 1 75 ? -18.003 3.729 30.744 1.00 88.88 75 SER A C 1
ATOM 602 O O . SER A 1 75 ? -17.561 4.194 31.801 1.00 88.88 75 SER A O 1
ATOM 604 N N . TRP A 1 76 ? -17.266 3.575 29.659 1.00 89.75 76 TRP A N 1
ATOM 605 C CA . TRP A 1 76 ? -15.886 3.985 29.540 1.00 89.75 76 TRP A CA 1
ATOM 606 C C . TRP A 1 76 ? -15.815 5.471 29.198 1.00 89.75 76 TRP A C 1
ATOM 608 O O . TRP A 1 76 ? -16.411 5.934 28.224 1.00 89.75 76 TRP A O 1
ATOM 618 N N . ASN A 1 77 ? -15.044 6.220 29.982 1.00 89.94 77 ASN A N 1
ATOM 619 C CA . ASN A 1 77 ? -14.759 7.625 29.716 1.00 89.94 77 ASN A CA 1
ATOM 620 C C . ASN A 1 77 ? -13.388 7.758 29.059 1.00 89.94 77 ASN A C 1
ATOM 622 O O . ASN A 1 77 ? -12.466 7.019 29.397 1.00 89.94 77 ASN A O 1
ATOM 626 N N . ASN A 1 78 ? -13.231 8.758 28.188 1.00 89.06 78 ASN A N 1
ATOM 627 C CA . ASN A 1 78 ? -11.933 9.112 27.604 1.00 89.06 78 ASN A CA 1
ATOM 628 C C . ASN A 1 78 ? -11.246 7.953 26.844 1.00 89.06 78 ASN A C 1
ATOM 630 O O . ASN A 1 78 ? -10.021 7.856 26.844 1.00 89.06 78 ASN A O 1
ATOM 634 N N . ILE A 1 79 ? -12.032 7.087 26.201 1.00 93.44 79 ILE A N 1
ATOM 635 C CA . ILE A 1 79 ? -11.536 6.005 25.343 1.00 93.44 79 ILE A CA 1
ATOM 636 C C . ILE A 1 79 ? -11.490 6.425 23.873 1.00 93.44 79 ILE A C 1
ATOM 638 O O . ILE A 1 79 ? -12.232 7.314 23.449 1.00 93.44 79 ILE A O 1
ATOM 642 N N . GLY A 1 80 ? -10.614 5.779 23.104 1.00 95.56 80 GLY A N 1
ATOM 643 C CA . GLY A 1 80 ? -10.671 5.800 21.646 1.00 95.56 80 GLY A CA 1
ATOM 644 C C . GLY A 1 80 ? -11.501 4.625 21.139 1.00 95.56 80 GLY A C 1
ATOM 645 O O . GLY A 1 80 ? -11.410 3.528 21.685 1.00 95.56 80 GLY A O 1
ATOM 646 N N . TYR A 1 81 ? -12.291 4.857 20.100 1.00 97.56 81 TYR A N 1
ATOM 647 C CA . TYR A 1 81 ? -13.021 3.820 19.379 1.00 97.56 81 TYR A CA 1
ATOM 648 C C . TYR A 1 81 ? -12.158 3.306 18.234 1.00 97.56 81 TYR A C 1
ATOM 650 O O . TYR A 1 81 ? -11.437 4.092 17.613 1.00 97.56 81 TYR A O 1
ATOM 658 N N . PHE A 1 82 ? -12.212 2.002 17.973 1.00 98.56 82 PHE A N 1
ATOM 659 C CA . PHE A 1 82 ? -11.479 1.398 16.867 1.00 98.56 82 PHE A CA 1
ATOM 660 C C . PHE A 1 82 ? -12.066 1.855 15.533 1.00 98.56 82 PHE A C 1
ATOM 662 O O . PHE A 1 82 ? -13.283 1.868 15.348 1.00 98.56 82 PHE A O 1
ATOM 669 N N . HIS A 1 83 ? -11.182 2.227 14.621 1.00 98.75 83 HIS A N 1
ATOM 670 C CA . HIS A 1 83 ? -11.522 2.635 13.276 1.00 98.75 83 HIS A CA 1
ATOM 671 C C . HIS A 1 83 ? -10.677 1.868 12.271 1.00 98.75 83 HIS A C 1
ATOM 673 O O . HIS A 1 83 ? -9.493 1.603 12.508 1.00 98.75 83 HIS A O 1
ATOM 679 N N . ALA A 1 84 ? -11.284 1.569 11.127 1.00 98.75 84 ALA A N 1
ATOM 680 C CA . ALA A 1 84 ? -10.559 1.099 9.965 1.00 98.75 84 ALA A CA 1
ATOM 681 C C . ALA A 1 84 ? -11.165 1.665 8.685 1.00 98.75 84 ALA A C 1
ATOM 683 O O . ALA A 1 84 ? -12.385 1.707 8.526 1.00 98.75 84 ALA A O 1
ATOM 684 N N . LYS A 1 85 ? -10.317 2.099 7.755 1.00 98.69 85 LYS A N 1
ATOM 685 C CA . LYS A 1 85 ? -10.786 2.685 6.498 1.00 98.69 85 LYS A CA 1
ATOM 686 C C . LYS A 1 85 ? -9.945 2.216 5.336 1.00 98.69 85 LYS A C 1
ATOM 688 O O . LYS A 1 85 ? -8.716 2.267 5.397 1.00 98.69 85 LYS A O 1
ATOM 693 N N . TRP A 1 86 ? -10.633 1.768 4.293 1.00 98.69 86 TRP A N 1
ATOM 694 C CA . TRP A 1 86 ? -10.014 1.351 3.049 1.00 98.69 86 TRP A CA 1
ATOM 695 C C . TRP A 1 86 ? -9.911 2.517 2.070 1.00 98.69 86 TRP A C 1
ATOM 697 O O . TRP A 1 86 ? -10.817 3.347 1.959 1.00 98.69 86 TRP A O 1
ATOM 707 N N . ARG A 1 87 ? -8.810 2.552 1.325 1.00 98.31 87 ARG A N 1
ATOM 708 C CA . ARG A 1 87 ? -8.595 3.469 0.209 1.00 98.31 87 ARG A CA 1
ATOM 709 C C . ARG A 1 87 ? -7.879 2.736 -0.917 1.00 98.31 87 ARG A C 1
ATOM 711 O O . ARG A 1 87 ? -7.141 1.786 -0.665 1.00 98.31 87 ARG A O 1
ATOM 718 N N . ARG A 1 88 ? -8.090 3.202 -2.147 1.00 97.88 88 ARG A N 1
ATOM 719 C CA . ARG A 1 88 ? -7.339 2.797 -3.334 1.00 97.88 88 ARG A CA 1
ATOM 720 C C . ARG A 1 88 ? -7.148 3.970 -4.274 1.00 97.88 88 ARG A C 1
ATOM 722 O O . ARG A 1 88 ? -8.022 4.828 -4.389 1.00 97.88 88 ARG A O 1
ATOM 729 N N . GLU A 1 89 ? -6.025 3.975 -4.967 1.00 97.50 89 GLU A N 1
ATOM 730 C CA . GLU A 1 89 ? -5.697 4.955 -5.983 1.00 97.50 89 GLU A CA 1
ATOM 731 C C . GLU A 1 89 ? -4.802 4.329 -7.052 1.00 97.50 89 GLU A C 1
ATOM 733 O O . GLU A 1 89 ? -3.784 3.712 -6.744 1.00 97.50 89 GLU A O 1
ATOM 738 N N . LEU A 1 90 ? -5.163 4.549 -8.318 1.00 97.75 90 LEU A N 1
ATOM 739 C CA . LEU A 1 90 ? -4.223 4.413 -9.423 1.00 97.75 90 LEU A CA 1
ATOM 740 C C . LEU A 1 90 ? -3.359 5.678 -9.441 1.00 97.75 90 LEU A C 1
ATOM 742 O O . LEU A 1 90 ? -3.806 6.726 -9.922 1.00 97.75 90 LEU A O 1
ATOM 746 N N . VAL A 1 91 ? -2.170 5.595 -8.847 1.00 97.88 91 VAL A N 1
ATOM 747 C CA . VAL A 1 91 ? -1.311 6.765 -8.634 1.00 97.88 91 VAL A CA 1
ATOM 748 C C . VAL A 1 91 ? -0.694 7.237 -9.949 1.00 97.88 91 VAL A C 1
ATOM 750 O O . VAL A 1 91 ? -0.616 6.503 -10.937 1.00 97.88 91 VAL A O 1
ATOM 753 N N . LYS A 1 92 ? -0.284 8.504 -9.986 1.00 97.19 92 LYS A N 1
ATOM 754 C CA . LYS A 1 92 ? 0.322 9.123 -11.168 1.00 97.19 92 LYS A CA 1
ATOM 755 C C . LYS A 1 92 ? 1.776 9.445 -10.883 1.00 97.19 92 LYS A C 1
ATOM 757 O O . LYS A 1 92 ? 2.042 10.198 -9.952 1.00 97.19 92 LYS A O 1
ATOM 762 N N . ALA A 1 93 ? 2.662 8.971 -11.752 1.00 95.88 93 ALA A N 1
ATOM 763 C CA . ALA A 1 93 ? 4.081 9.275 -11.668 1.00 95.88 93 ALA A CA 1
ATOM 764 C C . ALA A 1 93 ? 4.323 10.791 -11.700 1.00 95.88 93 ALA A C 1
ATOM 766 O O . ALA A 1 93 ? 3.881 11.498 -12.618 1.00 95.88 93 ALA A O 1
ATOM 767 N N . SER A 1 94 ? 5.044 11.280 -10.699 1.00 95.62 94 SER A N 1
ATOM 768 C CA . SER A 1 94 ? 5.570 12.632 -10.654 1.00 95.62 94 SER A CA 1
ATOM 769 C C . SER A 1 94 ? 6.758 12.761 -11.605 1.00 95.62 94 SER A C 1
ATOM 771 O O . SER A 1 94 ? 7.453 11.800 -11.927 1.00 95.62 94 SER A O 1
ATOM 773 N N . LYS A 1 95 ? 6.993 13.984 -12.080 1.00 91.56 95 LYS A N 1
ATOM 774 C CA . LYS A 1 95 ? 8.182 14.331 -12.881 1.00 91.56 95 LYS A CA 1
ATOM 775 C C . LYS A 1 95 ? 9.273 14.990 -12.037 1.00 91.56 95 LYS A C 1
ATOM 777 O O . LYS A 1 95 ? 10.254 15.482 -12.591 1.00 91.56 95 LYS A O 1
ATOM 782 N N . LYS A 1 96 ? 9.055 15.107 -10.726 1.00 93.56 96 LYS A N 1
ATOM 783 C CA . LYS A 1 96 ? 9.992 15.743 -9.802 1.00 93.56 96 LYS A CA 1
ATOM 784 C C . LYS A 1 96 ? 11.130 14.774 -9.502 1.00 93.56 96 LYS A C 1
ATOM 786 O O . LYS A 1 96 ? 10.899 13.589 -9.325 1.00 93.56 96 LYS A O 1
ATOM 791 N N . GLU A 1 97 ? 12.345 15.302 -9.417 1.00 92.56 97 GLU A N 1
ATOM 792 C CA . GLU A 1 97 ? 13.516 14.517 -9.000 1.00 92.56 97 GLU A CA 1
ATOM 793 C C . GLU A 1 97 ? 13.594 14.365 -7.477 1.00 92.56 97 GLU A C 1
ATOM 795 O O . GLU A 1 97 ? 14.249 13.461 -6.982 1.00 92.56 97 GLU A O 1
ATOM 800 N N . VAL A 1 98 ? 12.945 15.268 -6.734 1.00 95.94 98 VAL A N 1
ATOM 801 C CA . VAL A 1 98 ? 12.920 15.277 -5.269 1.00 95.94 98 VAL A CA 1
ATOM 802 C C . VAL A 1 98 ? 11.533 15.657 -4.764 1.00 95.94 98 VAL A C 1
ATOM 804 O O . VAL A 1 98 ? 10.869 16.534 -5.330 1.00 95.94 98 VAL A O 1
ATOM 807 N N . ASN A 1 99 ? 11.109 15.047 -3.660 1.00 97.31 99 ASN A N 1
ATOM 808 C CA . ASN A 1 99 ? 9.855 15.377 -2.997 1.00 97.31 99 ASN A CA 1
ATOM 809 C C . ASN A 1 99 ? 10.086 16.246 -1.758 1.00 97.31 99 ASN A C 1
ATOM 811 O O . ASN A 1 99 ? 10.585 15.799 -0.730 1.00 97.31 99 ASN A O 1
ATOM 815 N N . LEU A 1 100 ? 9.681 17.512 -1.858 1.00 96.75 100 LEU A N 1
ATOM 816 C CA . LEU A 1 100 ? 9.861 18.514 -0.803 1.00 96.75 100 LEU A CA 1
ATOM 817 C C . LEU A 1 100 ? 8.536 18.922 -0.139 1.00 96.75 100 LEU A C 1
ATOM 819 O O . LEU A 1 100 ? 8.432 20.020 0.405 1.00 96.75 100 LEU A O 1
ATOM 823 N N . SER A 1 101 ? 7.490 18.094 -0.254 1.00 95.75 101 SER A N 1
ATOM 824 C CA . SER A 1 101 ? 6.149 18.464 0.231 1.00 95.75 101 SER A CA 1
ATOM 825 C C . SER A 1 101 ? 5.314 17.311 0.788 1.00 95.75 101 SER A C 1
ATOM 827 O O . SER A 1 101 ? 4.553 17.525 1.729 1.00 95.75 101 SER A O 1
ATOM 829 N N . GLY A 1 102 ? 5.419 16.104 0.222 1.00 95.44 102 GLY A N 1
ATOM 830 C CA . GLY A 1 102 ? 4.504 14.999 0.519 1.00 95.44 102 GLY A CA 1
ATOM 831 C C . GLY A 1 102 ? 3.074 15.195 -0.017 1.00 95.44 102 GLY A C 1
ATOM 832 O O . GLY A 1 102 ? 2.152 14.493 0.401 1.00 95.44 102 GLY A O 1
ATOM 833 N N . GLU A 1 103 ? 2.838 16.175 -0.898 1.00 95.25 103 GLU A N 1
ATOM 834 C CA . GLU A 1 103 ? 1.496 16.483 -1.424 1.00 95.25 103 GLU A CA 1
ATOM 835 C C . GLU A 1 103 ? 0.974 15.425 -2.405 1.00 95.25 103 GLU A C 1
ATOM 837 O O . GLU A 1 103 ? -0.226 15.162 -2.422 1.00 95.25 103 GLU A O 1
ATOM 842 N N . GLU A 1 104 ? 1.871 14.814 -3.183 1.00 96.81 104 GLU A N 1
ATOM 843 C CA . GLU A 1 104 ? 1.570 13.804 -4.216 1.00 96.81 104 GLU A CA 1
ATOM 844 C C . GLU A 1 104 ? 1.719 12.357 -3.711 1.00 96.81 104 GLU A C 1
ATOM 846 O O . GLU A 1 104 ? 1.560 11.412 -4.487 1.00 96.81 104 GLU A O 1
ATOM 851 N N . ASN A 1 105 ? 2.016 12.188 -2.420 1.00 98.69 105 ASN A N 1
ATOM 852 C CA . ASN A 1 105 ? 2.135 10.879 -1.788 1.00 98.69 105 ASN A CA 1
ATOM 853 C C . ASN A 1 105 ? 0.780 10.171 -1.759 1.00 98.69 105 ASN A C 1
ATOM 855 O O . ASN A 1 105 ? -0.273 10.801 -1.612 1.00 98.69 105 ASN A O 1
ATOM 859 N N . TYR A 1 106 ? 0.814 8.841 -1.780 1.00 98.81 106 TYR A N 1
ATOM 860 C CA . TYR A 1 106 ? -0.371 8.041 -1.527 1.00 98.81 106 TYR A CA 1
ATOM 861 C C . TYR A 1 106 ? -0.837 8.253 -0.077 1.00 98.81 106 TYR A C 1
ATOM 863 O O . TYR A 1 106 ? -0.072 8.096 0.879 1.00 98.81 106 TYR A O 1
ATOM 871 N N . LEU A 1 107 ? -2.105 8.628 0.099 1.00 98.88 107 LEU A N 1
ATOM 872 C CA . LEU A 1 107 ? -2.712 8.814 1.416 1.00 98.88 107 LEU A CA 1
ATOM 873 C C . LEU A 1 107 ? -3.154 7.461 1.984 1.00 98.88 107 LEU A C 1
ATOM 875 O O . LEU A 1 107 ? -3.991 6.796 1.382 1.00 98.88 107 LEU A O 1
ATOM 879 N N . ILE A 1 108 ? -2.655 7.095 3.166 1.00 98.88 108 ILE A N 1
ATOM 880 C CA . ILE A 1 108 ? -3.096 5.903 3.909 1.00 98.88 108 ILE A CA 1
ATOM 881 C C . ILE A 1 108 ? -4.199 6.285 4.905 1.00 98.88 108 ILE A C 1
ATOM 883 O O . ILE A 1 108 ? -5.252 5.654 4.945 1.00 98.88 108 ILE A O 1
ATOM 887 N N . LEU A 1 109 ? -3.977 7.345 5.689 1.00 98.81 109 LEU A N 1
ATOM 888 C CA . LEU A 1 109 ? -4.913 7.834 6.705 1.00 98.81 109 LEU A CA 1
ATOM 889 C C . LEU A 1 109 ? -4.938 9.359 6.726 1.00 98.81 109 LEU A C 1
ATOM 891 O O . LEU A 1 109 ? -3.887 9.996 6.790 1.00 98.81 109 LEU A O 1
ATOM 895 N N . TYR A 1 110 ? -6.139 9.930 6.792 1.00 98.69 110 TYR A N 1
ATOM 896 C CA . TYR A 1 110 ? -6.345 11.271 7.324 1.00 98.69 110 TYR A CA 1
ATOM 897 C C . TYR A 1 110 ? -7.398 11.231 8.428 1.00 98.69 110 TYR A C 1
ATOM 899 O O . TYR A 1 110 ? -8.496 10.720 8.225 1.00 98.69 110 TYR A O 1
ATOM 907 N N . ALA A 1 111 ? -7.071 11.764 9.598 1.00 98.56 111 ALA A N 1
ATOM 908 C CA . ALA A 1 111 ? -8.002 11.831 10.714 1.00 98.56 111 ALA A CA 1
ATOM 909 C C . ALA A 1 111 ? -7.900 13.174 11.431 1.00 98.56 111 ALA A C 1
ATOM 911 O O . ALA A 1 111 ? -6.816 13.746 11.559 1.00 98.56 111 ALA A O 1
ATOM 912 N N . GLU A 1 112 ? -9.043 13.640 11.929 1.00 98.38 112 GLU A N 1
ATOM 913 C CA . GLU A 1 112 ? -9.178 14.808 12.794 1.00 98.38 112 GLU A CA 1
ATOM 914 C C . GLU A 1 112 ? -9.715 14.375 14.161 1.00 98.38 112 GLU A C 1
ATOM 916 O O . GLU A 1 112 ? -10.527 13.453 14.273 1.00 98.38 112 GLU A O 1
ATOM 921 N N . GLY A 1 113 ? -9.255 15.057 15.207 1.00 97.25 113 GLY A N 1
ATOM 922 C CA . GLY A 1 113 ? -9.562 14.752 16.598 1.00 97.25 113 GLY A CA 1
ATOM 923 C C . GLY A 1 113 ? -8.341 14.251 17.361 1.00 97.25 113 GLY A C 1
ATOM 924 O O . GLY A 1 113 ? -7.199 14.569 17.032 1.00 97.25 113 GLY A O 1
ATOM 925 N N . ARG A 1 114 ? -8.585 13.482 18.423 1.00 98.12 114 ARG A N 1
ATOM 926 C CA . ARG A 1 114 ? -7.539 12.940 19.293 1.00 98.12 114 ARG A CA 1
ATOM 927 C C . ARG A 1 114 ? -7.548 11.423 19.232 1.00 98.12 114 ARG A C 1
ATOM 929 O O . ARG A 1 114 ? -8.577 10.799 19.489 1.00 98.12 114 ARG A O 1
ATOM 936 N N . GLY A 1 115 ? -6.388 10.838 18.976 1.00 98.31 115 GLY A N 1
ATOM 937 C CA . GLY A 1 115 ? -6.271 9.407 18.769 1.00 98.31 115 GLY A CA 1
ATOM 938 C C . GLY A 1 115 ? -4.834 8.934 18.646 1.00 98.31 115 GLY A C 1
ATOM 939 O O . GLY A 1 115 ? -3.895 9.629 19.035 1.00 98.31 115 GLY A O 1
ATOM 940 N N . HIS A 1 116 ? -4.677 7.723 18.130 1.00 98.62 116 HIS A N 1
ATOM 941 C CA . HIS A 1 116 ? -3.389 7.163 17.755 1.00 98.62 116 HIS A CA 1
ATOM 942 C C . HIS A 1 116 ? -3.545 6.156 16.615 1.00 98.62 116 HIS A C 1
ATOM 944 O O . HIS A 1 116 ? -4.454 5.324 16.620 1.00 98.62 116 HIS A O 1
ATOM 950 N N . TYR A 1 117 ? -2.649 6.246 15.637 1.00 98.81 117 TYR A N 1
ATOM 951 C CA . TYR A 1 117 ? -2.551 5.314 14.519 1.00 98.81 117 TYR A CA 1
ATOM 952 C C . TYR A 1 117 ? -1.821 4.040 14.954 1.00 98.81 117 TYR A C 1
ATOM 954 O O . TYR A 1 117 ? -0.777 4.123 15.605 1.00 98.81 117 TYR A O 1
ATOM 962 N N . VAL A 1 118 ? -2.386 2.875 14.615 1.00 98.69 118 VAL A N 1
ATOM 963 C CA . VAL A 1 118 ? -1.889 1.560 15.065 1.00 98.69 118 VAL A CA 1
ATOM 964 C C . VAL A 1 118 ? -1.424 0.657 13.930 1.00 98.69 118 VAL A C 1
ATOM 966 O O . VAL A 1 118 ? -0.960 -0.447 14.200 1.00 98.69 118 VAL A O 1
ATOM 969 N N . GLY A 1 119 ? -1.494 1.104 12.676 1.00 98.50 119 GLY A N 1
ATOM 970 C CA . GLY A 1 119 ? -0.910 0.378 11.552 1.00 98.50 119 GLY A CA 1
ATOM 971 C C . GLY A 1 119 ? -1.753 0.377 10.293 1.00 98.50 119 GLY A C 1
ATOM 972 O O . GLY A 1 119 ? -2.836 0.959 10.244 1.00 98.50 119 GLY A O 1
ATOM 973 N N . CYS A 1 120 ? -1.258 -0.324 9.281 1.00 98.81 120 CYS A N 1
ATOM 974 C CA . CYS A 1 120 ? -1.971 -0.521 8.033 1.00 98.81 120 CYS A CA 1
ATOM 975 C C . CYS A 1 120 ? -1.669 -1.868 7.385 1.00 98.81 120 CYS A C 1
ATOM 977 O O . CYS A 1 120 ? -0.649 -2.511 7.660 1.00 98.81 120 CYS A O 1
ATOM 979 N N . ILE A 1 121 ? -2.563 -2.237 6.473 1.00 98.81 121 ILE A N 1
ATOM 980 C CA . ILE A 1 121 ? -2.242 -3.089 5.330 1.00 98.81 121 ILE A CA 1
ATOM 981 C C . ILE A 1 121 ? -1.937 -2.163 4.163 1.00 98.81 121 ILE A C 1
ATOM 983 O O . ILE A 1 121 ? -2.691 -1.218 3.923 1.00 98.81 121 ILE A O 1
ATOM 987 N N . LEU A 1 122 ? -0.869 -2.455 3.430 1.00 98.81 122 LEU A N 1
ATOM 988 C CA . LEU A 1 122 ? -0.506 -1.777 2.193 1.00 98.81 122 LEU A CA 1
ATOM 989 C C . LEU A 1 122 ? -0.428 -2.815 1.073 1.00 98.81 122 LEU A C 1
ATOM 991 O O . LEU A 1 122 ? 0.196 -3.866 1.211 1.00 98.81 122 LEU A O 1
ATOM 995 N N . SER A 1 123 ? -1.099 -2.543 -0.034 1.00 98.75 123 SER A N 1
ATOM 996 C CA . SER A 1 123 ? -1.216 -3.437 -1.177 1.00 98.75 123 SER A CA 1
ATOM 997 C C . SER A 1 123 ? -0.821 -2.689 -2.437 1.00 98.75 123 SER A C 1
ATOM 999 O O . SER A 1 123 ? -1.377 -1.640 -2.739 1.00 98.75 123 SER A O 1
ATOM 1001 N N . VAL A 1 124 ? 0.143 -3.235 -3.175 1.00 98.69 124 VAL A N 1
ATOM 1002 C CA . VAL A 1 124 ? 0.658 -2.652 -4.418 1.00 98.69 124 VAL A CA 1
ATOM 1003 C C . VAL A 1 124 ? 0.426 -3.643 -5.547 1.00 98.69 124 VAL A C 1
ATOM 1005 O O . VAL A 1 124 ? 0.862 -4.791 -5.477 1.00 98.69 124 VAL A O 1
ATOM 1008 N N . HIS A 1 125 ? -0.259 -3.211 -6.597 1.00 98.62 125 HIS A N 1
ATOM 1009 C CA . HIS A 1 125 ? -0.245 -3.879 -7.886 1.00 98.62 125 HIS A CA 1
ATOM 1010 C C . HIS A 1 125 ? 0.765 -3.163 -8.786 1.00 98.62 125 HIS A C 1
ATOM 1012 O O . HIS A 1 125 ? 0.482 -2.103 -9.344 1.00 98.62 125 HIS A O 1
ATOM 1018 N N . GLY A 1 126 ? 1.946 -3.767 -8.930 1.00 97.94 126 GLY A N 1
ATOM 1019 C CA . GLY A 1 126 ? 2.985 -3.274 -9.826 1.00 97.94 126 GLY A CA 1
ATOM 1020 C C . GLY A 1 126 ? 2.559 -3.423 -11.287 1.00 97.94 126 GLY A C 1
ATOM 1021 O O . GLY A 1 126 ? 2.446 -4.542 -11.795 1.00 97.94 126 GLY A O 1
ATOM 1022 N N . LEU A 1 127 ? 2.334 -2.308 -11.977 1.00 96.69 127 LEU A N 1
ATOM 1023 C CA . LEU A 1 127 ? 1.868 -2.278 -13.369 1.00 96.69 127 LEU A CA 1
ATOM 1024 C C . LEU A 1 127 ? 3.019 -2.261 -14.379 1.00 96.69 127 LEU A C 1
ATOM 1026 O O . LEU A 1 127 ? 2.849 -2.645 -15.540 1.00 96.69 127 LEU A O 1
ATOM 1030 N N . ARG A 1 128 ? 4.203 -1.827 -13.941 1.00 92.94 128 ARG A N 1
ATOM 1031 C CA . ARG A 1 128 ? 5.435 -1.777 -14.739 1.00 92.94 128 ARG A CA 1
ATOM 1032 C C . ARG A 1 128 ? 6.584 -2.472 -14.006 1.00 92.94 128 ARG A C 1
ATOM 1034 O O . ARG A 1 128 ? 6.649 -2.350 -12.783 1.00 92.94 128 ARG A O 1
ATOM 1041 N N . PRO A 1 129 ? 7.509 -3.140 -14.719 1.00 94.75 129 PRO A N 1
ATOM 1042 C CA . PRO A 1 129 ? 8.693 -3.723 -14.104 1.00 94.75 129 PRO A CA 1
ATOM 1043 C C . PRO A 1 129 ? 9.509 -2.681 -13.337 1.00 94.75 129 PRO A C 1
ATOM 1045 O O . PRO A 1 129 ? 9.543 -1.506 -13.709 1.00 94.75 129 PRO A O 1
ATOM 1048 N N . GLY A 1 130 ? 10.211 -3.131 -12.302 1.00 93.38 130 GLY A N 1
ATOM 1049 C CA . GLY A 1 130 ? 11.056 -2.269 -11.477 1.00 93.38 130 GLY A CA 1
ATOM 1050 C C . GLY A 1 130 ? 10.552 -2.146 -10.047 1.00 93.38 130 GLY A C 1
ATOM 1051 O O . GLY A 1 130 ? 9.375 -2.323 -9.762 1.00 93.38 130 GLY A O 1
ATOM 1052 N N . TRP A 1 131 ? 11.491 -1.891 -9.144 1.00 95.44 131 TRP A N 1
ATOM 1053 C CA . TRP A 1 131 ? 11.229 -1.809 -7.715 1.00 95.44 131 TRP A CA 1
ATOM 1054 C C . TRP A 1 131 ? 10.368 -0.579 -7.398 1.00 95.44 131 TRP A C 1
ATOM 1056 O O . TRP A 1 131 ? 10.733 0.530 -7.773 1.00 95.44 131 TRP A O 1
ATOM 1066 N N . TRP A 1 132 ? 9.220 -0.793 -6.751 1.00 96.62 132 TRP A N 1
ATOM 1067 C CA . TRP A 1 132 ? 8.275 0.264 -6.365 1.00 96.62 132 TRP A CA 1
ATOM 1068 C C . TRP A 1 132 ? 8.491 0.774 -4.935 1.00 96.62 132 TRP A C 1
ATOM 1070 O O . TRP A 1 132 ? 7.914 1.787 -4.558 1.00 96.62 132 TRP A O 1
ATOM 1080 N N . GLY A 1 133 ? 9.295 0.082 -4.127 1.00 97.69 133 GLY A N 1
ATOM 1081 C CA . GLY A 1 133 ? 9.379 0.335 -2.691 1.00 97.69 133 GLY A CA 1
ATOM 1082 C C . GLY A 1 133 ? 10.457 1.318 -2.248 1.00 97.69 133 GLY A C 1
ATOM 1083 O O . GLY A 1 133 ? 10.728 1.363 -1.064 1.00 97.69 133 GLY A O 1
ATOM 1084 N N . GLU A 1 134 ? 11.039 2.130 -3.133 1.00 97.94 134 GLU A N 1
ATOM 1085 C CA . GLU A 1 134 ? 11.935 3.235 -2.720 1.00 97.94 134 GLU A CA 1
ATOM 1086 C C . GLU A 1 134 ? 11.191 4.380 -2.008 1.00 97.94 134 GLU A C 1
ATOM 1088 O O . GLU A 1 134 ? 11.815 5.342 -1.581 1.00 97.94 134 GLU A O 1
ATOM 1093 N N . GLY A 1 135 ? 9.856 4.342 -1.958 1.00 97.88 135 GLY A N 1
ATOM 1094 C CA . GLY A 1 135 ? 9.059 5.459 -1.470 1.00 97.88 135 GLY A CA 1
ATOM 1095 C C . GLY A 1 135 ? 9.046 5.589 0.054 1.00 97.88 135 GLY A C 1
ATOM 1096 O O . GLY A 1 135 ? 8.704 4.627 0.748 1.00 97.88 135 GLY A O 1
ATOM 1097 N N . ASP A 1 136 ? 9.343 6.790 0.553 1.00 98.69 136 ASP A N 1
ATOM 1098 C CA . ASP A 1 136 ? 9.415 7.094 1.984 1.00 98.69 136 ASP A CA 1
ATOM 1099 C C . ASP A 1 136 ? 8.020 7.208 2.621 1.00 98.69 136 ASP A C 1
ATOM 1101 O O . ASP A 1 136 ? 7.106 7.832 2.063 1.00 98.69 136 ASP A O 1
ATOM 1105 N N . ASP A 1 137 ? 7.838 6.678 3.837 1.00 98.56 137 ASP A N 1
ATOM 1106 C CA . ASP A 1 137 ? 6.692 7.057 4.662 1.00 98.56 137 ASP A CA 1
ATOM 1107 C C . ASP A 1 137 ? 6.879 8.475 5.216 1.00 98.56 137 ASP A C 1
ATOM 1109 O O . ASP A 1 137 ? 7.935 8.848 5.722 1.00 98.56 137 ASP A O 1
ATOM 1113 N N . MET A 1 138 ? 5.835 9.295 5.110 1.00 98.75 138 MET A N 1
ATOM 1114 C CA . MET A 1 138 ? 5.817 10.669 5.611 1.00 98.75 138 MET A CA 1
ATOM 1115 C C . MET A 1 138 ? 4.545 10.868 6.431 1.00 98.75 138 MET A C 1
ATOM 1117 O O . MET A 1 138 ? 3.433 10.868 5.883 1.00 98.75 138 MET A O 1
ATOM 1121 N N . ILE A 1 139 ? 4.696 11.029 7.748 1.00 98.69 139 ILE A N 1
ATOM 1122 C CA . ILE A 1 139 ? 3.571 11.112 8.687 1.00 98.69 139 ILE A CA 1
ATOM 1123 C C . ILE A 1 139 ? 3.556 12.478 9.365 1.00 98.69 139 ILE A C 1
ATOM 1125 O O . ILE A 1 139 ? 4.419 12.793 10.175 1.00 98.69 139 ILE A O 1
ATOM 1129 N N . PHE A 1 140 ? 2.536 13.275 9.052 1.00 98.69 140 PHE A N 1
ATOM 1130 C CA . PHE A 1 140 ? 2.367 14.633 9.562 1.00 98.69 140 PHE A CA 1
ATOM 1131 C C . PHE A 1 140 ? 1.394 14.619 10.737 1.00 98.69 140 PHE A C 1
ATOM 1133 O O . PHE A 1 140 ? 0.207 14.314 10.565 1.00 98.69 140 PHE A O 1
ATOM 1140 N N . VAL A 1 141 ? 1.874 14.967 11.928 1.00 98.81 141 VAL A N 1
ATOM 1141 C CA . VAL A 1 141 ? 1.056 15.001 13.147 1.00 98.81 141 VAL A CA 1
ATOM 1142 C C . VAL A 1 141 ? 0.691 16.441 13.500 1.00 98.81 141 VAL A C 1
ATOM 1144 O O . VAL A 1 141 ? 1.503 17.351 13.407 1.00 98.81 141 VAL A O 1
ATOM 1147 N N . ASP A 1 142 ? -0.561 16.671 13.893 1.00 98.62 142 ASP A N 1
ATOM 1148 C CA . ASP A 1 142 ? -1.070 17.934 14.443 1.00 98.62 142 ASP A CA 1
ATOM 1149 C C . ASP A 1 142 ? -0.743 19.200 13.618 1.00 98.62 142 ASP A C 1
ATOM 1151 O O . ASP A 1 142 ? -0.580 20.294 14.167 1.00 98.62 142 ASP A O 1
ATOM 1155 N N . GLY A 1 143 ? -0.713 19.064 12.286 1.00 95.94 143 GLY A N 1
ATOM 1156 C CA . GLY A 1 143 ? -0.485 20.168 11.347 1.00 95.94 143 GLY A CA 1
ATOM 1157 C C . GLY A 1 143 ? 0.989 20.495 11.097 1.00 95.94 143 GLY A C 1
ATOM 1158 O O . GLY A 1 143 ? 1.298 21.615 10.683 1.00 95.94 143 GLY A O 1
ATOM 1159 N N . GLU A 1 144 ? 1.892 19.548 11.362 1.00 98.19 144 GLU A N 1
ATOM 1160 C CA . GLU A 1 144 ? 3.295 19.628 10.956 1.00 98.19 144 GLU A CA 1
ATOM 1161 C C . GLU A 1 144 ? 3.455 20.032 9.484 1.00 98.19 144 GLU A C 1
ATOM 1163 O O . GLU A 1 144 ? 2.676 19.652 8.607 1.00 98.19 144 GLU A O 1
ATOM 1168 N N . LYS A 1 145 ? 4.497 20.825 9.223 1.00 96.44 145 LYS A N 1
ATOM 1169 C CA . LYS A 1 145 ? 4.922 21.201 7.873 1.00 96.44 145 LYS A CA 1
ATOM 1170 C C . LYS A 1 145 ? 6.042 20.277 7.420 1.00 96.44 145 LYS A C 1
ATOM 1172 O O . LYS A 1 145 ? 6.665 19.617 8.241 1.00 96.44 145 LYS A O 1
ATOM 1177 N N . TRP A 1 146 ? 6.325 20.278 6.123 1.00 96.69 146 TRP A N 1
ATOM 1178 C CA . TRP A 1 146 ? 7.479 19.564 5.596 1.00 96.69 146 TRP A CA 1
ATOM 1179 C C . TRP A 1 146 ? 8.809 20.148 6.134 1.00 96.69 146 TRP A C 1
ATOM 1181 O O . TRP A 1 146 ? 8.936 21.378 6.207 1.00 96.69 146 TRP A O 1
ATOM 1191 N N . PRO A 1 147 ? 9.804 19.298 6.453 1.00 96.81 147 PRO A N 1
ATOM 1192 C CA . PRO A 1 147 ? 9.693 17.839 6.557 1.00 96.81 147 PRO A CA 1
ATOM 1193 C C . PRO A 1 147 ? 8.973 17.424 7.859 1.00 96.81 147 PRO A C 1
ATOM 1195 O O . PRO A 1 147 ? 9.194 18.064 8.891 1.00 96.81 147 PRO A O 1
ATOM 1198 N N . PRO A 1 148 ? 8.123 16.378 7.833 1.00 97.88 148 PRO A N 1
ATOM 1199 C CA . PRO A 1 148 ? 7.482 15.874 9.046 1.00 97.88 148 PRO A CA 1
ATOM 1200 C C . PRO A 1 148 ? 8.507 15.286 10.022 1.00 97.88 148 PRO A C 1
ATOM 1202 O O . PRO A 1 148 ? 9.623 14.932 9.638 1.00 97.88 148 PRO A O 1
ATOM 1205 N N . SER A 1 149 ? 8.116 15.152 11.291 1.00 97.00 149 SER A N 1
ATOM 1206 C CA . SER A 1 149 ? 8.985 14.559 12.318 1.00 97.00 149 SER A CA 1
ATOM 1207 C C . SER A 1 149 ? 9.188 13.051 12.135 1.00 97.00 149 SER A C 1
ATOM 1209 O O . SER A 1 149 ? 10.204 12.515 12.579 1.00 97.00 149 SER A O 1
ATOM 1211 N N . ILE A 1 150 ? 8.250 12.381 11.460 1.00 98.19 150 ILE A N 1
ATOM 1212 C CA . ILE A 1 150 ? 8.332 10.976 11.065 1.00 98.19 150 ILE A CA 1
ATOM 1213 C C . ILE A 1 150 ? 8.460 10.924 9.542 1.00 98.19 150 ILE A C 1
ATOM 1215 O O . ILE A 1 150 ? 7.501 11.194 8.812 1.00 98.19 150 ILE A O 1
ATOM 1219 N N . HIS A 1 151 ? 9.671 10.612 9.097 1.00 98.38 151 HIS A N 1
ATOM 1220 C CA . HIS A 1 151 ? 10.069 10.552 7.699 1.00 98.38 151 HIS A CA 1
ATOM 1221 C C . HIS A 1 151 ? 10.984 9.334 7.515 1.00 98.38 151 HIS A C 1
ATOM 1223 O O . HIS A 1 151 ? 12.028 9.255 8.168 1.00 98.38 151 HIS A O 1
ATOM 1229 N N . GLY A 1 152 ? 10.538 8.375 6.707 1.00 97.75 152 GLY A N 1
ATOM 1230 C CA . GLY A 1 152 ? 11.212 7.106 6.451 1.00 97.75 152 GLY A CA 1
ATOM 1231 C C . GLY A 1 152 ? 12.310 7.171 5.396 1.00 97.75 152 GLY A C 1
ATOM 1232 O O . GLY A 1 152 ? 12.842 8.239 5.103 1.00 97.75 152 GLY A O 1
ATOM 1233 N N . THR A 1 153 ? 12.665 5.994 4.877 1.00 97.88 153 THR A N 1
ATOM 1234 C CA . THR A 1 153 ? 13.758 5.795 3.901 1.00 97.88 153 THR A CA 1
ATOM 1235 C C . THR A 1 153 ? 13.413 4.846 2.750 1.00 97.88 153 THR A C 1
ATOM 1237 O O . THR A 1 153 ? 14.255 4.596 1.890 1.00 97.88 153 THR A O 1
ATOM 1240 N N . GLY A 1 154 ? 12.213 4.267 2.780 1.00 98.00 154 GLY A N 1
ATOM 1241 C CA . GLY A 1 154 ? 11.752 3.281 1.819 1.00 98.00 154 GLY A CA 1
ATOM 1242 C C . GLY A 1 154 ? 10.536 2.531 2.347 1.00 98.00 154 GLY A C 1
ATOM 1243 O O . GLY A 1 154 ? 10.290 2.431 3.555 1.00 98.00 154 GLY A O 1
ATOM 1244 N N . THR A 1 155 ? 9.757 1.965 1.437 1.00 98.62 155 THR A N 1
ATOM 1245 C CA . THR A 1 155 ? 8.560 1.204 1.779 1.00 98.62 155 THR A CA 1
ATOM 1246 C C . THR A 1 155 ? 8.934 -0.114 2.442 1.00 98.62 155 THR A C 1
ATOM 1248 O O . THR A 1 155 ? 8.277 -0.516 3.400 1.00 98.62 155 THR A O 1
ATOM 1251 N N . GLU A 1 156 ? 9.988 -0.804 1.995 1.00 98.06 156 GLU A N 1
ATOM 1252 C CA . GLU A 1 156 ? 10.430 -2.013 2.692 1.00 98.06 156 GLU A CA 1
ATOM 1253 C C . GLU A 1 156 ? 10.957 -1.709 4.091 1.00 98.06 156 GLU A C 1
ATOM 1255 O O . GLU A 1 156 ? 10.712 -2.490 5.014 1.00 98.06 156 GLU A O 1
ATOM 1260 N N . ASP A 1 157 ? 11.604 -0.557 4.249 1.00 98.12 157 ASP A N 1
ATOM 1261 C CA . ASP A 1 157 ? 12.156 -0.100 5.518 1.00 98.12 157 ASP A CA 1
ATOM 1262 C C . ASP A 1 157 ? 11.027 0.229 6.508 1.00 98.12 157 ASP A C 1
ATOM 1264 O O . ASP A 1 157 ? 11.065 -0.221 7.657 1.00 98.12 157 ASP A O 1
ATOM 1268 N N . TYR A 1 158 ? 9.955 0.893 6.050 1.00 98.19 158 TYR A N 1
ATOM 1269 C CA . TYR A 1 158 ? 8.733 1.119 6.836 1.00 98.19 158 TYR A CA 1
ATOM 1270 C C . TYR A 1 158 ? 8.105 -0.195 7.335 1.00 98.19 158 TYR A C 1
ATOM 1272 O O . TYR A 1 158 ? 7.655 -0.312 8.481 1.00 98.19 158 TYR A O 1
ATOM 1280 N N . ILE A 1 159 ? 8.114 -1.230 6.490 1.00 97.81 159 ILE A N 1
ATOM 1281 C CA . ILE A 1 159 ? 7.631 -2.579 6.827 1.00 97.81 159 ILE A CA 1
ATOM 1282 C C . ILE A 1 159 ? 8.640 -3.350 7.707 1.00 97.81 159 ILE A C 1
ATOM 1284 O O . ILE A 1 159 ? 8.371 -4.468 8.152 1.00 97.81 159 ILE A O 1
ATOM 1288 N N . GLY A 1 160 ? 9.784 -2.758 8.057 1.00 95.50 160 GLY A N 1
ATOM 1289 C CA . GLY A 1 160 ? 10.809 -3.372 8.903 1.00 95.50 160 GLY A CA 1
ATOM 1290 C C . GLY A 1 160 ? 11.619 -4.457 8.191 1.00 95.50 160 GLY A C 1
ATOM 1291 O O . GLY A 1 160 ? 12.107 -5.384 8.840 1.00 95.50 160 GLY A O 1
ATOM 1292 N N . ALA A 1 161 ? 11.707 -4.381 6.865 1.00 96.12 161 ALA A N 1
ATOM 1293 C CA . ALA A 1 161 ? 12.596 -5.179 6.032 1.00 96.12 161 ALA A CA 1
ATOM 1294 C C . ALA A 1 161 ? 13.760 -4.310 5.517 1.00 96.12 161 ALA A C 1
ATOM 1296 O O . ALA A 1 161 ? 14.059 -3.274 6.097 1.00 96.12 161 ALA A O 1
ATOM 1297 N N . ALA A 1 162 ? 14.472 -4.795 4.496 1.00 94.88 162 ALA A N 1
ATOM 1298 C CA . ALA A 1 162 ? 15.524 -4.066 3.790 1.00 94.88 162 ALA A CA 1
ATOM 1299 C C . ALA A 1 162 ? 15.827 -4.755 2.446 1.00 94.88 162 ALA A C 1
ATOM 1301 O O . ALA A 1 162 ? 15.551 -5.953 2.283 1.00 94.88 162 ALA A O 1
ATOM 1302 N N . TRP A 1 163 ? 16.484 -4.035 1.530 1.00 92.69 163 TRP A N 1
ATOM 1303 C CA . TRP A 1 163 ? 17.017 -4.560 0.263 1.00 92.69 163 TRP A CA 1
ATOM 1304 C C . TRP A 1 163 ? 15.950 -5.180 -0.654 1.00 92.69 163 TRP A C 1
ATOM 1306 O O . TRP A 1 163 ? 16.172 -6.251 -1.233 1.00 92.69 163 TRP A O 1
ATOM 1316 N N . GLY A 1 164 ? 14.793 -4.519 -0.781 1.00 86.88 164 GLY A N 1
ATOM 1317 C CA . GLY A 1 164 ? 13.729 -4.911 -1.707 1.00 86.88 164 GLY A CA 1
ATOM 1318 C C . GLY A 1 164 ? 13.208 -6.335 -1.503 1.00 86.88 164 GLY A C 1
ATOM 1319 O O . GLY A 1 164 ? 13.307 -7.150 -2.414 1.00 86.88 164 GLY A O 1
ATOM 1320 N N . PHE A 1 165 ? 12.716 -6.656 -0.299 1.00 92.06 165 PHE A N 1
ATOM 1321 C CA . PHE A 1 165 ? 12.058 -7.921 0.087 1.00 92.06 165 PHE A CA 1
ATOM 1322 C C . PHE A 1 165 ? 12.542 -9.194 -0.647 1.00 92.06 165 PHE A C 1
ATOM 1324 O O . PHE A 1 165 ? 11.976 -9.631 -1.650 1.00 92.06 165 PHE A O 1
ATOM 1331 N N . ASN A 1 166 ? 13.543 -9.892 -0.108 1.00 87.31 166 ASN A N 1
ATOM 1332 C CA . ASN A 1 166 ? 14.069 -11.095 -0.773 1.00 87.31 166 ASN A CA 1
ATOM 1333 C C . ASN A 1 166 ? 13.149 -12.336 -0.730 1.00 87.31 166 ASN A C 1
ATOM 1335 O O . ASN A 1 166 ? 13.420 -13.308 -1.435 1.00 87.31 166 ASN A O 1
ATOM 1339 N N . ARG A 1 167 ? 12.102 -12.342 0.104 1.00 93.94 167 ARG A N 1
ATOM 1340 C CA . ARG A 1 167 ? 11.158 -13.456 0.282 1.00 93.94 167 ARG A CA 1
ATOM 1341 C C . ARG A 1 167 ? 9.897 -12.986 1.006 1.00 93.94 167 ARG A C 1
ATOM 1343 O O . ARG A 1 167 ? 9.881 -11.900 1.578 1.00 93.94 167 ARG A O 1
ATOM 1350 N N . GLU A 1 168 ? 8.883 -13.838 1.029 1.00 97.38 168 GLU A N 1
ATOM 1351 C CA . GLU A 1 168 ? 7.716 -13.654 1.893 1.00 97.38 168 GLU A CA 1
ATOM 1352 C C . GLU A 1 168 ? 8.073 -13.899 3.354 1.00 97.38 168 GLU A C 1
ATOM 1354 O O . GLU A 1 168 ? 8.840 -14.808 3.679 1.00 97.38 168 GLU A O 1
ATOM 1359 N N . PHE A 1 169 ? 7.494 -13.104 4.243 1.00 97.44 169 PHE A N 1
ATOM 1360 C CA . PHE A 1 169 ? 7.623 -13.294 5.681 1.00 97.44 169 PHE A CA 1
ATOM 1361 C C . PHE A 1 169 ? 6.393 -12.735 6.390 1.00 97.44 169 PHE A C 1
ATOM 1363 O O . PHE A 1 169 ? 5.694 -11.880 5.856 1.00 97.44 169 PHE A O 1
ATOM 1370 N N . TYR A 1 170 ? 6.132 -13.193 7.605 1.00 97.12 170 TYR A N 1
ATOM 1371 C CA . TYR A 1 170 ? 5.112 -12.613 8.468 1.00 97.12 170 TYR A CA 1
ATOM 1372 C C . TYR A 1 170 ? 5.518 -12.832 9.922 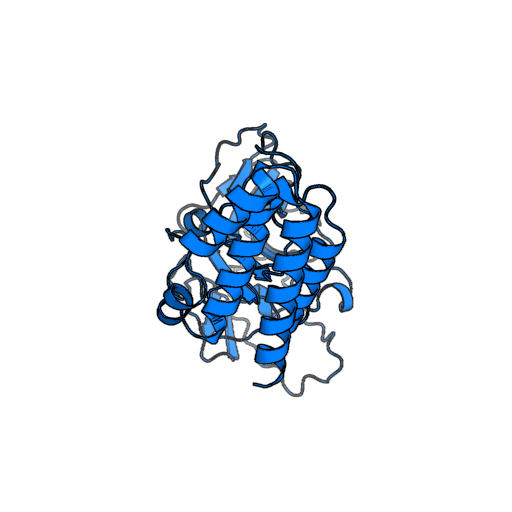1.00 97.12 170 TYR A C 1
ATOM 1374 O O . TYR A 1 170 ? 5.864 -13.941 10.330 1.00 97.12 170 TYR A O 1
ATOM 1382 N N . GLY A 1 171 ? 5.547 -11.744 10.683 1.00 96.50 171 GLY A N 1
ATOM 1383 C CA . GLY A 1 171 ? 5.782 -11.734 12.119 1.00 96.50 171 GLY A CA 1
ATOM 1384 C C . GLY A 1 171 ? 4.622 -11.077 12.870 1.00 96.50 171 GLY A C 1
ATOM 1385 O O . GLY A 1 171 ? 3.662 -10.606 12.257 1.00 96.50 171 GLY A O 1
ATOM 1386 N N . PRO A 1 172 ? 4.702 -10.989 14.207 1.00 97.50 172 PRO A N 1
ATOM 1387 C CA . PRO A 1 172 ? 3.608 -10.464 15.022 1.00 97.50 172 PRO A CA 1
ATOM 1388 C C . PRO A 1 172 ? 3.154 -9.051 14.623 1.00 97.50 172 PRO A C 1
ATOM 1390 O O . PRO A 1 172 ? 1.966 -8.756 14.669 1.00 97.50 172 PRO A O 1
ATOM 1393 N N . LEU A 1 173 ? 4.080 -8.186 14.205 1.00 98.12 173 LEU A N 1
ATOM 1394 C CA . LEU A 1 173 ? 3.806 -6.759 13.998 1.00 98.12 173 LEU A CA 1
ATOM 1395 C C . LEU A 1 173 ? 4.068 -6.278 12.572 1.00 98.12 173 LEU A C 1
ATOM 1397 O O . LEU A 1 173 ? 3.641 -5.191 12.211 1.00 98.12 173 LEU A O 1
ATOM 1401 N N . HIS A 1 174 ? 4.759 -7.055 11.744 1.00 98.19 174 HIS A N 1
ATOM 1402 C CA . HIS A 1 174 ? 5.036 -6.671 10.365 1.00 98.19 174 HIS A CA 1
ATOM 1403 C C . HIS A 1 174 ? 5.253 -7.897 9.481 1.00 98.19 174 HIS A C 1
ATOM 1405 O O . HIS A 1 174 ? 5.623 -8.970 9.970 1.00 98.19 174 HIS A O 1
ATOM 1411 N N . GLY A 1 175 ? 4.998 -7.748 8.185 1.00 98.19 175 GLY A N 1
ATOM 1412 C CA . GLY A 1 175 ? 5.075 -8.857 7.246 1.00 98.19 175 GLY A CA 1
ATOM 1413 C C . GLY A 1 175 ? 4.859 -8.459 5.797 1.00 98.19 175 GLY A C 1
ATOM 1414 O O . GLY A 1 175 ? 4.279 -7.422 5.489 1.00 98.19 175 GLY A O 1
ATOM 1415 N N . PHE A 1 176 ? 5.297 -9.346 4.914 1.00 98.44 176 PHE A N 1
ATOM 1416 C CA . PHE A 1 176 ? 5.079 -9.332 3.477 1.00 98.44 176 PHE A CA 1
ATOM 1417 C C . PHE A 1 176 ? 4.534 -10.700 3.024 1.00 98.44 176 PHE A C 1
ATOM 1419 O O . PHE A 1 176 ? 5.279 -11.513 2.467 1.00 98.44 176 PHE A O 1
ATOM 1426 N N . PRO A 1 177 ? 3.263 -11.023 3.345 1.00 97.56 177 PRO A N 1
ATOM 1427 C CA . PRO A 1 177 ? 2.701 -12.354 3.107 1.00 97.56 177 PRO A CA 1
ATOM 1428 C C . PRO A 1 177 ? 2.389 -12.648 1.635 1.00 97.56 177 PRO A C 1
ATOM 1430 O O . PRO A 1 177 ? 2.296 -13.816 1.260 1.00 97.56 177 PRO A O 1
ATOM 1433 N N . LEU A 1 178 ? 2.220 -11.624 0.794 1.00 97.94 178 LEU A N 1
ATOM 1434 C CA . LEU A 1 178 ? 1.967 -11.790 -0.636 1.00 97.94 178 LEU A CA 1
ATOM 1435 C C . LEU A 1 178 ? 3.070 -11.100 -1.434 1.00 97.94 178 LEU A C 1
ATOM 1437 O O . LEU A 1 178 ? 3.070 -9.876 -1.552 1.00 97.94 178 LEU A O 1
ATOM 1441 N N . LYS A 1 179 ? 3.973 -11.898 -2.004 1.00 96.75 179 LYS A N 1
ATOM 1442 C CA . LYS A 1 179 ? 5.019 -11.457 -2.922 1.00 96.75 179 LYS A CA 1
ATOM 1443 C C . LYS A 1 179 ? 4.668 -11.867 -4.347 1.00 96.75 179 LYS A C 1
ATOM 1445 O O . LYS A 1 179 ? 4.556 -13.052 -4.662 1.00 96.75 179 LYS A O 1
ATOM 1450 N N . GLY A 1 180 ? 4.559 -10.876 -5.220 1.00 95.44 180 GLY A N 1
ATOM 1451 C CA . GLY A 1 180 ? 4.425 -11.086 -6.651 1.00 95.44 180 GLY A CA 1
ATOM 1452 C C . GLY A 1 180 ? 5.738 -11.511 -7.336 1.00 95.44 180 GLY A C 1
ATOM 1453 O O . GLY A 1 180 ? 6.749 -11.818 -6.690 1.00 95.44 180 GLY A O 1
ATOM 1454 N N . PRO A 1 181 ? 5.737 -11.538 -8.677 1.00 93.69 181 PRO A N 1
ATOM 1455 C CA . PRO A 1 181 ? 6.907 -11.823 -9.504 1.00 93.69 181 PRO A CA 1
ATOM 1456 C C . PRO A 1 181 ? 8.195 -11.044 -9.167 1.00 93.69 181 PRO A C 1
ATOM 1458 O O . PRO A 1 181 ? 8.175 -9.933 -8.646 1.00 93.69 181 PRO A O 1
ATOM 1461 N N . GLU A 1 182 ? 9.342 -11.615 -9.552 1.00 89.31 182 GLU A N 1
ATOM 1462 C CA . GLU A 1 182 ? 10.695 -11.049 -9.356 1.00 89.31 182 GLU A CA 1
ATOM 1463 C C . GLU A 1 182 ? 10.964 -9.722 -10.088 1.00 89.31 182 GLU A C 1
ATOM 1465 O O . GLU A 1 182 ? 11.929 -9.021 -9.777 1.00 89.31 182 GLU A O 1
ATOM 1470 N N . ASP A 1 183 ? 10.149 -9.387 -11.089 1.00 92.31 183 ASP A N 1
ATOM 1471 C CA . ASP A 1 183 ? 10.202 -8.104 -11.794 1.00 92.31 183 ASP A CA 1
ATOM 1472 C C . ASP A 1 183 ? 9.386 -7.004 -11.096 1.00 92.31 183 ASP A C 1
ATOM 1474 O O . ASP A 1 183 ? 9.357 -5.880 -11.600 1.00 92.31 183 ASP A O 1
ATOM 1478 N N . TRP A 1 184 ? 8.780 -7.328 -9.945 1.00 95.12 184 TRP A N 1
ATOM 1479 C CA . TRP A 1 184 ? 7.920 -6.483 -9.113 1.00 95.12 184 TRP A CA 1
ATOM 1480 C C . TRP A 1 184 ? 6.579 -6.095 -9.732 1.00 95.12 184 TRP A C 1
ATOM 1482 O O . TRP A 1 184 ? 5.827 -5.339 -9.120 1.00 95.12 184 TRP A O 1
ATOM 1492 N N . THR A 1 185 ? 6.221 -6.667 -10.883 1.00 96.62 185 THR A N 1
ATOM 1493 C CA . THR A 1 185 ? 4.853 -6.557 -11.406 1.00 96.62 185 THR A CA 1
ATOM 1494 C C . THR A 1 185 ? 3.876 -7.416 -10.598 1.00 96.62 185 THR A C 1
ATOM 1496 O O . THR A 1 185 ? 4.292 -8.213 -9.755 1.00 96.62 185 THR A O 1
ATOM 1499 N N . GLY A 1 186 ? 2.573 -7.281 -10.852 1.00 97.00 186 GLY A N 1
ATOM 1500 C CA . GLY A 1 186 ? 1.535 -8.091 -10.211 1.00 97.00 186 GLY A CA 1
ATOM 1501 C C . GLY A 1 186 ? 1.264 -7.687 -8.762 1.00 97.00 186 GLY A C 1
ATOM 1502 O O . GLY A 1 186 ? 1.617 -6.590 -8.338 1.00 97.00 186 GLY A O 1
ATOM 1503 N N . TYR A 1 187 ? 0.591 -8.563 -8.019 1.00 98.38 187 TYR A N 1
ATOM 1504 C CA . TYR A 1 187 ? 0.075 -8.254 -6.687 1.00 98.38 187 TYR A CA 1
ATOM 1505 C C . TYR A 1 187 ? 1.098 -8.476 -5.576 1.00 98.38 187 TYR A C 1
ATOM 1507 O O . TYR A 1 187 ? 1.710 -9.540 -5.473 1.00 98.38 187 TYR A O 1
ATOM 1515 N N . HIS A 1 188 ? 1.200 -7.482 -4.701 1.00 98.50 188 HIS A N 1
ATOM 1516 C CA . HIS A 1 188 ? 2.017 -7.473 -3.495 1.00 98.50 188 HIS A CA 1
ATOM 1517 C C . HIS A 1 188 ? 1.163 -6.970 -2.327 1.00 98.50 188 HIS A C 1
ATOM 1519 O O . HIS A 1 188 ? 0.404 -6.015 -2.494 1.00 98.50 188 HIS A O 1
ATOM 1525 N N . SER A 1 189 ? 1.267 -7.589 -1.150 1.00 98.50 189 SER A N 1
ATOM 1526 C CA . SER A 1 189 ? 0.574 -7.134 0.066 1.00 98.50 189 SER A CA 1
ATOM 1527 C C . SER A 1 189 ? 1.478 -7.287 1.278 1.00 98.50 189 SER A C 1
ATOM 1529 O O . SER A 1 189 ? 2.091 -8.338 1.477 1.00 98.50 189 SER A O 1
ATOM 1531 N N . MET A 1 190 ? 1.532 -6.236 2.088 1.00 98.69 190 MET A N 1
ATOM 1532 C CA . MET A 1 190 ? 2.348 -6.110 3.291 1.00 98.69 190 MET A CA 1
ATOM 1533 C C . MET A 1 190 ? 1.545 -5.486 4.429 1.00 98.69 190 MET A C 1
ATOM 1535 O O . MET A 1 190 ? 0.492 -4.887 4.209 1.00 98.69 190 MET A O 1
ATOM 1539 N N . TYR A 1 191 ? 2.049 -5.612 5.651 1.00 98.81 191 TYR A N 1
ATOM 1540 C CA . TYR A 1 191 ? 1.449 -4.985 6.820 1.00 98.81 191 TYR A CA 1
ATOM 1541 C C . TYR A 1 191 ? 2.501 -4.484 7.800 1.00 98.81 191 TYR A C 1
ATOM 1543 O O . TYR A 1 191 ? 3.587 -5.057 7.930 1.00 98.81 191 TYR A O 1
ATOM 1551 N N . ARG A 1 192 ? 2.128 -3.434 8.534 1.00 98.50 192 ARG A N 1
ATOM 1552 C CA . ARG A 1 192 ? 2.865 -2.906 9.681 1.00 98.50 192 ARG A CA 1
ATOM 1553 C C . ARG A 1 192 ? 1.875 -2.472 10.751 1.00 98.50 192 ARG A C 1
ATOM 1555 O O . ARG A 1 192 ? 1.006 -1.647 10.484 1.00 98.50 192 ARG A O 1
ATOM 1562 N N . PHE A 1 193 ? 2.048 -2.985 11.960 1.00 98.69 193 PHE A N 1
ATOM 1563 C CA . PHE A 1 193 ? 1.315 -2.600 13.156 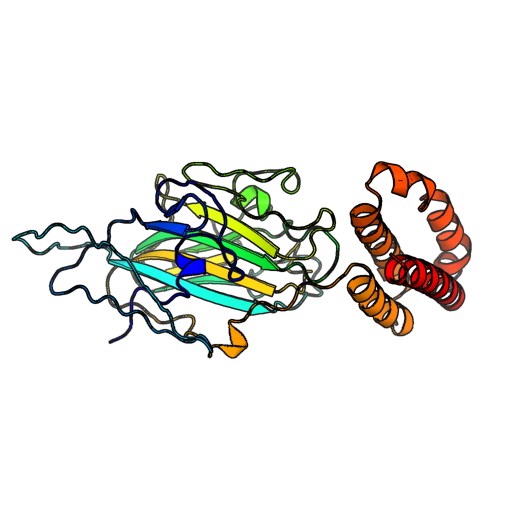1.00 98.69 193 PHE A CA 1
ATOM 1564 C C . PHE A 1 193 ? 2.252 -1.920 14.150 1.00 98.69 193 PHE A C 1
ATOM 1566 O O . PHE A 1 193 ? 3.367 -2.374 14.387 1.00 98.69 193 PHE A O 1
ATOM 1573 N N . HIS A 1 194 ? 1.768 -0.831 14.737 1.00 98.00 194 HIS A N 1
ATOM 1574 C CA . HIS A 1 194 ? 2.466 0.017 15.700 1.00 98.00 194 HIS A CA 1
ATOM 1575 C C . HIS A 1 194 ? 1.830 -0.159 17.087 1.00 98.00 194 HIS A C 1
ATOM 1577 O O . HIS A 1 194 ? 1.360 0.803 17.683 1.00 98.00 194 HIS A O 1
ATOM 1583 N N . LEU A 1 195 ? 1.711 -1.397 17.582 1.00 94.50 195 LEU A N 1
ATOM 1584 C CA . LEU A 1 195 ? 0.945 -1.689 18.810 1.00 94.50 195 LEU A CA 1
ATOM 1585 C C . LEU A 1 195 ? 1.706 -1.288 20.078 1.00 94.50 195 LEU A C 1
ATOM 1587 O O . LEU A 1 195 ? 1.134 -0.754 21.024 1.00 94.50 195 LEU A O 1
ATOM 1591 N N . GLU A 1 196 ? 3.008 -1.533 20.083 1.00 92.06 196 GLU A N 1
ATOM 1592 C CA . GLU A 1 196 ? 3.959 -1.198 21.138 1.00 92.06 196 GLU A CA 1
ATOM 1593 C C . GLU A 1 196 ? 4.461 0.246 21.049 1.00 92.06 196 GLU A C 1
ATOM 1595 O O . GLU A 1 196 ? 5.023 0.776 22.005 1.00 92.06 196 GLU A O 1
ATOM 1600 N N . SER A 1 197 ? 4.288 0.887 19.894 1.00 92.88 197 SER A N 1
ATOM 1601 C CA . SER A 1 197 ? 4.692 2.274 19.652 1.00 92.88 197 SER A CA 1
ATOM 1602 C C . SER A 1 197 ? 3.691 2.998 18.746 1.00 92.88 197 SER A C 1
ATOM 1604 O O . SER A 1 197 ? 4.060 3.393 17.640 1.00 92.88 197 SER A O 1
ATOM 1606 N N . PRO A 1 198 ? 2.423 3.176 19.179 1.00 94.69 198 PRO A N 1
ATOM 1607 C CA . PRO A 1 198 ? 1.430 3.877 18.372 1.00 94.69 198 PRO A CA 1
ATOM 1608 C C . PRO A 1 198 ? 1.867 5.306 18.069 1.00 94.69 198 PRO A C 1
ATOM 1610 O O . PRO A 1 198 ? 2.588 5.913 18.861 1.00 94.69 198 PRO A O 1
ATOM 1613 N N . ILE A 1 199 ? 1.370 5.873 16.969 1.00 98.50 199 ILE A N 1
ATOM 1614 C CA . ILE A 1 199 ? 1.648 7.265 16.592 1.00 98.50 199 ILE A CA 1
ATOM 1615 C C . ILE A 1 199 ? 0.480 8.140 17.072 1.00 98.50 199 ILE A C 1
ATOM 1617 O O . ILE A 1 199 ? -0.585 8.125 16.444 1.00 98.50 199 ILE A O 1
ATOM 1621 N N . PRO A 1 200 ? 0.616 8.859 18.205 1.00 98.31 200 PRO A N 1
ATOM 1622 C CA . PRO A 1 200 ? -0.469 9.643 18.777 1.00 98.31 200 PRO A CA 1
ATOM 1623 C C . PRO A 1 200 ? -0.659 10.976 18.053 1.00 98.31 200 PRO A C 1
ATOM 1625 O O . PRO A 1 200 ? 0.293 11.581 17.570 1.00 98.31 200 PRO A O 1
ATOM 1628 N N . PHE A 1 201 ? -1.887 11.484 18.076 1.00 98.62 201 PHE A N 1
ATOM 1629 C CA . PHE A 1 201 ? -2.240 12.814 17.584 1.00 98.62 201 PHE A CA 1
ATOM 1630 C C . PHE A 1 201 ? -3.299 13.459 18.486 1.00 98.62 201 PHE A C 1
ATOM 1632 O O . PHE A 1 201 ? -4.140 12.773 19.078 1.00 98.62 201 PHE A O 1
ATOM 1639 N N . LYS A 1 202 ? -3.255 14.788 18.635 1.00 98.38 202 LYS A N 1
ATOM 1640 C CA . LYS A 1 202 ? -4.199 15.547 19.478 1.00 98.38 202 LYS A CA 1
ATOM 1641 C C . LYS A 1 202 ? -5.232 16.329 18.677 1.00 98.38 202 LYS A C 1
ATOM 1643 O O . LYS A 1 202 ? -6.279 16.662 19.233 1.00 98.38 202 LYS A O 1
ATOM 1648 N N . LYS A 1 203 ? -4.903 16.677 17.437 1.00 98.38 203 LYS A N 1
ATOM 1649 C CA . LYS A 1 203 ? -5.720 17.473 16.519 1.00 98.38 203 LYS A CA 1
ATOM 1650 C C . LYS A 1 203 ? -5.931 16.757 15.196 1.00 98.38 203 LYS A C 1
ATOM 1652 O O . LYS A 1 203 ? -7.053 16.766 14.700 1.00 98.38 203 LYS A O 1
ATOM 1657 N N . SER A 1 204 ? -4.876 16.192 14.613 1.00 98.69 204 SER A N 1
ATOM 1658 C CA . SER A 1 204 ? -4.967 15.541 13.306 1.00 98.69 204 SER A CA 1
ATOM 1659 C C . SER A 1 204 ? -3.762 14.661 13.006 1.00 98.69 204 SER A C 1
ATOM 1661 O O . SER A 1 204 ? -2.668 14.921 13.499 1.00 98.69 204 SER A O 1
ATOM 1663 N N . ILE A 1 205 ? -3.923 13.698 12.109 1.00 98.88 205 ILE A N 1
ATOM 1664 C CA . ILE A 1 205 ? -2.812 12.947 11.520 1.00 98.88 205 ILE A CA 1
ATOM 1665 C C . ILE A 1 205 ? -3.027 12.794 10.015 1.00 98.88 205 ILE A C 1
ATOM 1667 O O . ILE A 1 205 ? -4.150 12.559 9.566 1.00 98.88 205 ILE A O 1
ATOM 1671 N N . LYS A 1 206 ? -1.948 12.921 9.240 1.00 98.81 206 LYS A N 1
ATOM 1672 C CA . LYS A 1 206 ? -1.892 12.566 7.818 1.00 98.81 206 LYS A CA 1
ATOM 1673 C C . LYS A 1 206 ? -0.772 11.545 7.624 1.00 98.81 206 LYS A C 1
ATOM 1675 O O . LYS A 1 206 ? 0.399 11.911 7.663 1.00 98.81 206 LYS A O 1
ATOM 1680 N N . VAL A 1 207 ? -1.131 10.277 7.444 1.00 98.88 207 VAL A N 1
ATOM 1681 C CA . VAL A 1 207 ? -0.192 9.183 7.152 1.00 98.88 207 VAL A CA 1
ATOM 1682 C C . VAL A 1 207 ? -0.122 9.022 5.643 1.00 98.88 207 VAL A C 1
ATOM 1684 O O . VAL A 1 207 ? -1.137 8.727 5.005 1.00 98.88 207 VAL A O 1
ATOM 1687 N N . THR A 1 208 ? 1.059 9.217 5.072 1.00 98.88 208 THR A N 1
ATOM 1688 C CA . THR A 1 208 ? 1.287 9.073 3.634 1.00 98.88 208 THR A CA 1
ATOM 1689 C C . THR A 1 208 ? 2.515 8.225 3.357 1.00 98.88 208 THR A C 1
ATOM 1691 O O . THR A 1 208 ? 3.372 8.084 4.228 1.00 98.88 208 THR A O 1
ATOM 1694 N N . ILE A 1 209 ? 2.604 7.692 2.146 1.00 98.88 209 ILE A N 1
ATOM 1695 C CA . ILE A 1 209 ? 3.799 7.017 1.647 1.00 98.88 209 ILE A CA 1
ATOM 1696 C C . ILE A 1 209 ? 4.023 7.415 0.194 1.00 98.88 209 ILE A C 1
ATOM 1698 O O . ILE A 1 209 ? 3.058 7.574 -0.561 1.00 98.88 209 ILE A O 1
ATOM 1702 N N . GLU A 1 210 ? 5.270 7.640 -0.195 1.00 98.81 210 GLU A N 1
ATOM 1703 C CA . GLU A 1 210 ? 5.572 7.830 -1.608 1.00 98.81 210 GLU A CA 1
ATOM 1704 C C . GLU A 1 210 ? 5.346 6.533 -2.393 1.00 98.81 210 GLU A C 1
ATOM 1706 O O . GLU A 1 210 ? 5.463 5.425 -1.869 1.00 98.81 210 GLU A O 1
ATOM 1711 N N . HIS A 1 211 ? 5.022 6.660 -3.675 1.00 98.38 211 HIS A N 1
ATOM 1712 C CA . HIS A 1 211 ? 4.904 5.525 -4.589 1.00 98.38 211 HIS A CA 1
ATOM 1713 C C . HIS A 1 211 ? 6.130 5.484 -5.506 1.00 98.38 211 HIS A C 1
ATOM 1715 O O . HIS A 1 211 ? 6.132 6.021 -6.608 1.00 98.38 211 HIS A O 1
ATOM 1721 N N . GLY A 1 212 ? 7.206 4.881 -5.000 1.00 97.62 212 GLY A N 1
ATOM 1722 C CA . GLY A 1 212 ? 8.557 5.009 -5.556 1.00 97.62 212 GLY A CA 1
ATOM 1723 C C . GLY A 1 212 ? 9.230 6.334 -5.206 1.00 97.62 212 GLY A C 1
ATOM 1724 O O . GLY A 1 212 ? 8.611 7.226 -4.619 1.00 97.62 212 GLY A O 1
ATOM 1725 N N . HIS A 1 213 ? 10.513 6.453 -5.547 1.00 97.06 213 HIS A N 1
ATOM 1726 C CA . HIS A 1 213 ? 11.317 7.607 -5.157 1.00 97.06 213 HIS A CA 1
ATOM 1727 C C . HIS A 1 213 ? 10.714 8.886 -5.732 1.00 97.06 213 HIS A C 1
ATOM 1729 O O . HIS A 1 213 ? 10.484 8.979 -6.938 1.00 97.06 213 HIS A O 1
ATOM 1735 N N . ALA A 1 214 ? 10.450 9.873 -4.875 1.00 97.62 214 ALA A N 1
ATOM 1736 C CA . ALA A 1 214 ? 9.817 11.123 -5.280 1.00 97.62 214 ALA A CA 1
ATOM 1737 C C . ALA A 1 214 ? 8.491 10.934 -6.049 1.00 97.62 214 ALA A C 1
ATOM 1739 O O . ALA A 1 214 ? 8.123 11.791 -6.858 1.00 97.62 214 ALA A O 1
ATOM 1740 N N . ASN A 1 215 ? 7.751 9.851 -5.761 1.00 98.38 215 ASN A N 1
ATOM 1741 C CA . ASN A 1 215 ? 6.490 9.491 -6.415 1.00 98.38 215 ASN A CA 1
ATOM 1742 C C . ASN A 1 215 ? 6.636 9.162 -7.915 1.00 98.38 215 ASN A C 1
ATOM 1744 O O . ASN A 1 215 ? 5.765 9.518 -8.708 1.00 98.38 215 ASN A O 1
ATOM 1748 N N . ASP A 1 216 ? 7.737 8.536 -8.342 1.00 96.38 216 ASP A N 1
ATOM 1749 C CA . ASP A 1 216 ? 8.035 8.250 -9.756 1.00 96.38 216 ASP A CA 1
ATOM 1750 C C . ASP A 1 216 ? 7.263 7.058 -10.365 1.00 96.38 216 ASP A C 1
ATOM 1752 O O . ASP A 1 216 ? 7.361 6.805 -11.573 1.00 96.38 216 ASP A O 1
ATOM 1756 N N . ARG A 1 217 ? 6.457 6.338 -9.574 1.00 96.94 217 ARG A N 1
ATOM 1757 C CA . ARG A 1 217 ? 5.654 5.198 -10.038 1.00 96.94 217 ARG A CA 1
ATOM 1758 C C . ARG A 1 217 ? 4.232 5.585 -10.434 1.00 96.94 217 ARG A C 1
ATOM 1760 O O . ARG A 1 217 ? 3.668 6.589 -10.024 1.00 96.94 217 ARG A O 1
ATOM 1767 N N . ALA A 1 218 ? 3.625 4.741 -11.264 1.00 96.88 218 ALA A N 1
ATOM 1768 C CA . ALA A 1 218 ? 2.221 4.837 -11.666 1.00 96.88 218 ALA A CA 1
ATOM 1769 C C . ALA A 1 218 ? 1.534 3.477 -11.474 1.00 96.88 218 ALA A C 1
ATOM 1771 O O . ALA A 1 218 ? 1.056 2.864 -12.428 1.00 96.88 218 ALA A O 1
ATOM 1772 N N . ASP A 1 219 ? 1.593 2.967 -10.245 1.00 98.12 219 ASP A N 1
ATOM 1773 C CA . ASP A 1 219 ? 1.041 1.668 -9.855 1.00 98.12 219 ASP A CA 1
ATOM 1774 C C . ASP A 1 219 ? -0.387 1.798 -9.293 1.00 98.12 219 ASP A C 1
ATOM 1776 O O . ASP A 1 219 ? -0.926 2.890 -9.116 1.00 98.12 219 ASP A O 1
ATOM 1780 N N . ASP A 1 220 ? -1.043 0.673 -9.034 1.00 98.50 220 ASP A N 1
ATOM 1781 C CA . ASP A 1 220 ? -2.358 0.653 -8.389 1.00 98.50 220 ASP A CA 1
ATOM 1782 C C . ASP A 1 220 ? -2.185 0.253 -6.921 1.00 98.50 220 ASP A C 1
ATOM 1784 O O . ASP A 1 220 ? -1.722 -0.848 -6.623 1.00 98.50 220 ASP A O 1
ATOM 1788 N N . ILE A 1 221 ? -2.485 1.175 -6.005 1.00 98.75 221 ILE A N 1
ATOM 1789 C CA . ILE A 1 221 ? -2.205 1.026 -4.573 1.00 98.75 221 ILE A CA 1
ATOM 1790 C C . ILE A 1 221 ? -3.517 1.039 -3.803 1.00 98.75 221 ILE A C 1
ATOM 1792 O O . ILE A 1 221 ? -4.345 1.926 -4.000 1.00 98.75 221 ILE A O 1
ATOM 1796 N N . SER A 1 222 ? -3.690 0.087 -2.890 1.00 98.75 222 SER A N 1
ATOM 1797 C CA . SER A 1 222 ? -4.750 0.103 -1.886 1.00 98.75 222 SER A CA 1
ATOM 1798 C C . SER A 1 222 ? -4.195 -0.079 -0.479 1.00 98.75 222 SER A C 1
ATOM 1800 O O . SER A 1 222 ? -3.089 -0.581 -0.271 1.00 98.75 222 SER A O 1
ATOM 1802 N N . SER A 1 223 ? -4.959 0.354 0.515 1.00 98.81 223 SER A N 1
ATOM 1803 C CA . SER A 1 223 ? -4.578 0.221 1.915 1.00 98.81 223 SER A CA 1
ATOM 1804 C C . SER A 1 223 ? -5.788 0.162 2.826 1.00 98.81 223 SER A C 1
ATOM 1806 O O . SER A 1 223 ? -6.814 0.777 2.538 1.00 98.81 223 SER A O 1
ATOM 1808 N N . VAL A 1 224 ? -5.617 -0.473 3.982 1.00 98.94 224 VAL A N 1
ATOM 1809 C CA . VAL A 1 224 ? -6.505 -0.301 5.135 1.00 98.94 224 VAL A CA 1
ATOM 1810 C C . VAL A 1 224 ? -5.700 0.336 6.250 1.00 98.94 224 VAL A C 1
ATOM 1812 O O . VAL A 1 224 ? -4.713 -0.244 6.692 1.00 98.94 224 VAL A O 1
ATOM 1815 N N . ALA A 1 225 ? -6.109 1.517 6.703 1.00 98.88 225 ALA A N 1
ATOM 1816 C CA . ALA A 1 225 ? -5.560 2.128 7.907 1.00 98.88 225 ALA A CA 1
ATOM 1817 C C . ALA A 1 225 ? -6.335 1.657 9.137 1.00 98.88 225 ALA A C 1
ATOM 1819 O O . ALA A 1 225 ? -7.560 1.600 9.079 1.00 98.88 225 ALA A O 1
ATOM 1820 N N . TYR A 1 226 ? -5.640 1.412 10.248 1.00 98.88 226 TYR A N 1
ATOM 1821 C CA . TYR A 1 226 ? -6.224 1.090 11.551 1.00 98.88 226 TYR A CA 1
ATOM 1822 C C . TYR A 1 226 ? -5.789 2.123 12.588 1.00 98.88 226 TYR A C 1
ATOM 1824 O O . TYR A 1 226 ? -4.600 2.442 12.714 1.00 98.88 226 TYR A O 1
ATOM 1832 N N . TRP A 1 227 ? -6.734 2.651 13.360 1.00 98.88 227 TRP A N 1
ATOM 1833 C CA . TRP A 1 227 ? -6.440 3.624 14.410 1.00 98.88 227 TRP A CA 1
ATOM 1834 C C . TRP A 1 227 ? -7.511 3.626 15.497 1.00 98.88 227 TRP A C 1
ATOM 1836 O O . TRP A 1 227 ? -8.585 3.047 15.344 1.00 98.88 227 TRP A O 1
ATOM 1846 N N . TYR A 1 228 ? -7.215 4.298 16.604 1.00 98.62 228 TYR A N 1
ATOM 1847 C CA . TYR A 1 228 ? -8.197 4.609 17.635 1.00 98.62 228 TYR A CA 1
ATOM 1848 C C . TYR A 1 228 ? -8.361 6.112 17.740 1.00 98.62 228 TYR A C 1
ATOM 1850 O O . TYR A 1 228 ? -7.361 6.829 17.787 1.00 98.62 228 TYR A O 1
ATOM 1858 N N . GLN A 1 229 ? -9.593 6.606 17.844 1.00 97.94 229 GLN A N 1
ATOM 1859 C CA . GLN A 1 229 ? -9.832 8.021 18.126 1.00 97.94 229 GLN A CA 1
ATOM 1860 C C . GLN A 1 229 ? -11.106 8.277 18.921 1.00 97.94 229 GLN A C 1
ATOM 1862 O O . GLN A 1 229 ? -12.011 7.448 18.976 1.00 97.94 229 GLN A O 1
ATOM 1867 N N . THR A 1 230 ? -11.174 9.448 19.546 1.00 96.25 230 THR A N 1
ATOM 1868 C CA . THR A 1 230 ? -12.427 9.969 20.092 1.00 96.25 230 THR A CA 1
ATOM 1869 C C . THR A 1 230 ? -13.356 10.442 18.979 1.00 96.25 230 THR A C 1
ATOM 1871 O O . THR A 1 230 ? -12.895 10.965 17.966 1.00 96.25 230 THR A O 1
ATOM 1874 N N . GLU A 1 231 ? -14.659 10.340 19.217 1.00 93.31 231 GLU A N 1
ATOM 1875 C CA . GLU A 1 231 ? -15.687 10.916 18.349 1.00 93.31 231 GLU A CA 1
ATOM 1876 C C . GLU A 1 231 ? -15.836 12.440 18.553 1.00 93.31 231 GLU A C 1
ATOM 1878 O O . GLU A 1 231 ? -15.591 12.929 19.664 1.00 93.31 231 GLU A O 1
ATOM 1883 N N . PRO A 1 232 ? -16.280 13.195 17.526 1.00 94.25 232 PRO A N 1
ATOM 1884 C CA . PRO A 1 232 ? -16.660 12.728 16.187 1.00 94.25 232 PRO A CA 1
ATOM 1885 C C . PRO A 1 232 ? -15.456 12.411 15.283 1.00 94.25 232 PRO A C 1
ATOM 1887 O O . PRO A 1 232 ? -14.421 13.068 15.384 1.00 94.25 232 PRO A O 1
ATOM 1890 N N . HIS A 1 233 ? -15.613 11.456 14.365 1.00 95.56 233 HIS A N 1
ATOM 1891 C CA . HIS A 1 233 ? -14.684 11.224 13.254 1.00 95.56 233 HIS A CA 1
ATOM 1892 C C . HIS A 1 233 ? -15.154 11.838 11.925 1.00 95.56 233 HIS A C 1
ATOM 1894 O O . HIS A 1 233 ? -16.318 12.213 11.741 1.00 95.56 233 HIS A O 1
ATOM 1900 N N . ILE A 1 234 ? -14.222 11.920 10.971 1.00 96.00 234 ILE A N 1
ATOM 1901 C CA . ILE A 1 234 ? -14.471 12.341 9.588 1.00 96.00 234 ILE A CA 1
ATOM 1902 C C . ILE A 1 234 ? -14.423 11.140 8.639 1.00 96.00 234 ILE A C 1
ATOM 1904 O O . ILE A 1 234 ? -13.739 10.156 8.904 1.00 96.00 234 ILE A O 1
ATOM 1908 N N . ASP A 1 235 ? -15.116 11.245 7.505 1.00 95.50 235 ASP A N 1
ATOM 1909 C CA . ASP A 1 235 ? -14.992 10.286 6.404 1.00 95.50 235 ASP A CA 1
ATOM 1910 C C . ASP A 1 235 ? -14.050 10.869 5.345 1.00 95.50 235 ASP A C 1
ATOM 1912 O O . ASP A 1 235 ? -14.473 11.634 4.478 1.00 95.50 235 ASP A O 1
ATOM 1916 N N . PHE A 1 236 ? -12.752 10.586 5.475 1.00 96.06 236 PHE A N 1
ATOM 1917 C CA . PHE A 1 236 ? -11.721 11.169 4.608 1.00 96.06 236 PHE A CA 1
ATOM 1918 C C . PHE A 1 236 ? -11.623 10.505 3.226 1.00 96.06 236 PHE A C 1
ATOM 1920 O O . PHE A 1 236 ? -10.969 11.042 2.333 1.00 96.06 236 PHE A O 1
ATOM 1927 N N . SER A 1 237 ? -12.234 9.331 3.047 1.00 94.75 237 SER A N 1
ATOM 1928 C CA . SER A 1 237 ? -12.177 8.556 1.806 1.00 94.75 237 SER A CA 1
ATOM 1929 C C . SER A 1 237 ? -13.448 7.720 1.652 1.00 94.75 237 SER A C 1
ATOM 1931 O O . SER A 1 237 ? -13.427 6.535 1.982 1.00 94.75 237 SER A O 1
ATOM 1933 N N . PRO A 1 238 ? -14.558 8.305 1.170 1.00 94.69 238 PRO A N 1
ATOM 1934 C CA . PRO A 1 238 ? -15.803 7.570 0.969 1.00 94.69 238 PRO A CA 1
ATOM 1935 C C . PRO A 1 238 ? -15.597 6.311 0.118 1.00 94.69 238 PRO A C 1
ATOM 1937 O O . PRO A 1 238 ? -14.866 6.351 -0.876 1.00 94.69 238 PRO A O 1
ATOM 1940 N N . MET A 1 239 ? -16.247 5.205 0.499 1.00 95.81 239 MET A N 1
ATOM 1941 C CA . MET A 1 239 ? -16.133 3.932 -0.215 1.00 95.81 239 MET A CA 1
ATOM 1942 C C . MET A 1 239 ? -16.590 4.101 -1.674 1.00 95.81 239 MET A C 1
ATOM 1944 O O . MET A 1 239 ? -17.735 4.498 -1.915 1.00 95.81 239 MET A O 1
ATOM 1948 N N . PRO A 1 240 ? -15.729 3.825 -2.669 1.00 95.88 240 PRO A N 1
ATOM 1949 C CA . PRO A 1 240 ? -16.125 3.912 -4.064 1.00 95.88 240 PRO A CA 1
ATOM 1950 C C . PRO A 1 240 ? -17.006 2.711 -4.461 1.00 95.88 240 PRO A C 1
ATOM 1952 O O . PRO A 1 240 ? -16.985 1.670 -3.795 1.00 95.88 240 PRO A O 1
ATOM 1955 N N . PRO A 1 241 ? -17.770 2.812 -5.564 1.00 95.94 241 PRO A N 1
ATOM 1956 C CA . PRO A 1 241 ? -18.598 1.707 -6.046 1.00 95.94 241 PRO A CA 1
ATOM 1957 C C . PRO A 1 241 ? -17.756 0.468 -6.391 1.00 95.94 241 PRO A C 1
ATOM 1959 O O . PRO A 1 241 ? -16.546 0.554 -6.615 1.00 95.94 241 PRO A O 1
ATOM 1962 N N . VAL A 1 242 ? -18.397 -0.707 -6.409 1.00 95.12 242 VAL A N 1
ATOM 1963 C CA . VAL A 1 242 ? -17.726 -2.015 -6.560 1.00 95.12 242 VAL A CA 1
ATOM 1964 C C . VAL A 1 242 ? -16.798 -2.098 -7.776 1.00 95.12 242 VAL A C 1
ATOM 1966 O O . VAL A 1 242 ? -15.670 -2.565 -7.642 1.00 95.12 242 VAL A O 1
ATOM 1969 N N . ASP A 1 243 ? -17.186 -1.546 -8.928 1.00 94.56 243 ASP A N 1
ATOM 1970 C CA . ASP A 1 243 ? -16.388 -1.559 -10.163 1.00 94.56 243 ASP A CA 1
ATOM 1971 C C . ASP A 1 243 ? -15.043 -0.828 -10.020 1.00 94.56 243 ASP A C 1
ATOM 1973 O O . ASP A 1 243 ? -14.073 -1.157 -10.700 1.00 94.56 243 ASP A O 1
ATOM 1977 N N . LYS A 1 244 ? -14.963 0.141 -9.102 1.00 95.19 244 LYS A N 1
ATOM 1978 C CA . LYS A 1 244 ? -13.736 0.881 -8.778 1.00 95.19 244 LYS A CA 1
ATOM 1979 C C . LYS A 1 244 ? -12.900 0.215 -7.688 1.00 95.19 244 LYS A C 1
ATOM 1981 O O . LYS A 1 244 ? -11.770 0.638 -7.443 1.00 95.19 244 LYS A O 1
ATOM 1986 N N . ARG A 1 245 ? -13.413 -0.836 -7.047 1.00 94.75 245 ARG A N 1
ATOM 1987 C CA . ARG A 1 245 ? -12.705 -1.617 -6.019 1.00 94.75 245 ARG A CA 1
ATOM 1988 C C . ARG A 1 245 ? -12.087 -2.899 -6.558 1.00 94.75 245 ARG A C 1
ATOM 1990 O O . ARG A 1 245 ? -11.142 -3.396 -5.959 1.00 94.75 245 ARG A O 1
ATOM 1997 N N . ILE A 1 246 ? -12.551 -3.386 -7.709 1.00 94.19 246 ILE A N 1
ATOM 1998 C CA . ILE A 1 246 ? -12.017 -4.598 -8.342 1.00 94.19 246 ILE A CA 1
ATOM 1999 C C . ILE A 1 246 ? -10.548 -4.382 -8.756 1.00 94.19 246 ILE A C 1
ATOM 2001 O O . ILE A 1 246 ? -10.272 -3.447 -9.523 1.00 94.19 246 ILE A O 1
ATOM 2005 N N . PRO A 1 247 ? -9.602 -5.212 -8.278 1.00 93.75 247 PRO A N 1
ATOM 2006 C CA . PRO A 1 247 ? -8.196 -5.146 -8.675 1.00 93.75 247 PRO A CA 1
ATOM 2007 C C . PRO A 1 247 ? -8.029 -5.223 -10.195 1.00 93.75 247 PRO A C 1
ATOM 2009 O O . PRO A 1 247 ? -8.739 -5.971 -10.869 1.00 93.75 247 PRO A O 1
ATOM 2012 N N . LEU A 1 248 ? -7.095 -4.445 -10.749 1.00 96.00 248 LEU A N 1
ATOM 2013 C CA . LEU A 1 248 ? -6.780 -4.538 -12.177 1.00 96.00 248 LEU A CA 1
ATOM 2014 C C . LEU A 1 248 ? -6.213 -5.928 -12.497 1.00 96.00 248 LEU A C 1
ATOM 2016 O O . LEU A 1 248 ? -5.412 -6.422 -11.711 1.00 96.00 248 LEU A O 1
ATOM 2020 N N . PRO A 1 249 ? -6.550 -6.541 -13.645 1.00 95.44 249 PRO A N 1
ATOM 2021 C CA . PRO A 1 249 ? -6.048 -7.866 -13.988 1.00 95.44 249 PRO A CA 1
ATOM 2022 C C . PRO A 1 249 ? -4.520 -7.880 -14.103 1.00 95.44 249 PRO A C 1
ATOM 2024 O O . PRO A 1 249 ? -3.907 -6.939 -14.615 1.00 95.44 249 PRO A O 1
ATOM 2027 N N . VAL A 1 250 ? -3.907 -8.980 -13.661 1.00 95.38 250 VAL A N 1
ATOM 2028 C CA . VAL A 1 250 ? -2.465 -9.199 -13.813 1.00 95.38 250 VAL A CA 1
ATOM 2029 C C . VAL A 1 250 ? -2.148 -9.465 -15.279 1.00 95.38 250 VAL A C 1
ATOM 2031 O O . VAL A 1 250 ? -2.715 -10.369 -15.889 1.00 95.38 250 VAL A O 1
ATOM 2034 N N . LYS A 1 251 ? -1.196 -8.707 -15.821 1.00 94.88 251 LYS A N 1
ATOM 2035 C CA . LYS A 1 251 ? -0.712 -8.866 -17.194 1.00 94.88 251 LYS A CA 1
ATOM 2036 C C . LYS A 1 251 ? 0.324 -9.984 -17.298 1.00 94.88 251 LYS A C 1
ATOM 2038 O O . LYS A 1 251 ? 1.167 -10.184 -16.413 1.00 94.88 251 LYS A O 1
ATOM 2043 N N . THR A 1 252 ? 0.288 -10.694 -18.415 1.00 94.75 252 THR A N 1
ATOM 2044 C CA . THR A 1 252 ? 1.337 -11.624 -18.833 1.00 94.75 252 THR A CA 1
ATOM 2045 C C . THR A 1 252 ? 2.635 -10.869 -19.161 1.00 94.75 252 THR A C 1
ATOM 2047 O O . THR A 1 252 ? 2.602 -9.681 -19.491 1.00 94.75 252 THR A O 1
ATOM 2050 N N . PRO A 1 253 ? 3.803 -11.540 -19.127 1.00 93.69 253 PRO A N 1
ATOM 2051 C CA . PRO A 1 253 ? 5.065 -10.946 -19.572 1.00 93.69 253 PRO A CA 1
ATOM 2052 C C . PRO A 1 253 ? 5.005 -10.322 -20.977 1.00 93.69 253 PRO A C 1
ATOM 2054 O O . PRO A 1 253 ? 5.590 -9.264 -21.195 1.00 93.69 253 PRO A O 1
ATOM 2057 N N . ALA A 1 254 ? 4.287 -10.948 -21.917 1.00 94.75 254 ALA A N 1
ATOM 2058 C CA . ALA A 1 254 ? 4.126 -10.430 -23.275 1.00 94.75 254 ALA A CA 1
ATOM 2059 C C . ALA A 1 254 ? 3.322 -9.120 -23.290 1.00 94.75 254 ALA A C 1
ATOM 2061 O O . ALA A 1 254 ? 3.802 -8.132 -23.835 1.00 94.75 254 ALA A O 1
ATOM 2062 N N . GLU A 1 255 ? 2.169 -9.075 -22.617 1.00 96.12 255 GLU A N 1
ATOM 2063 C CA . GLU A 1 255 ? 1.335 -7.866 -22.522 1.00 96.12 255 GLU A CA 1
ATOM 2064 C C . GLU A 1 255 ? 2.087 -6.696 -21.869 1.00 96.12 255 GLU A C 1
ATOM 2066 O O . GLU A 1 255 ? 1.998 -5.562 -22.336 1.00 96.12 255 GLU A O 1
ATOM 2071 N N . VAL A 1 256 ? 2.888 -6.961 -20.828 1.00 95.44 256 VAL A N 1
ATOM 2072 C CA . VAL A 1 256 ? 3.738 -5.931 -20.203 1.00 95.44 256 VAL A CA 1
ATOM 2073 C C . VAL A 1 256 ? 4.740 -5.358 -21.210 1.00 95.44 256 VAL A C 1
ATOM 2075 O O . VAL A 1 256 ? 4.899 -4.139 -21.293 1.00 95.44 256 VAL A O 1
ATOM 2078 N N . LEU A 1 257 ? 5.419 -6.213 -21.982 1.00 95.56 257 LEU A N 1
ATOM 2079 C CA . LEU A 1 257 ? 6.385 -5.761 -22.988 1.00 95.56 257 LEU A CA 1
ATOM 2080 C C . LEU A 1 257 ? 5.719 -5.063 -24.174 1.00 95.56 257 LEU A C 1
ATOM 2082 O O . LEU A 1 257 ? 6.330 -4.167 -24.746 1.00 95.56 257 LEU A O 1
ATOM 2086 N N . GLU A 1 258 ? 4.498 -5.441 -24.543 1.00 96.75 258 GLU A N 1
ATOM 2087 C CA . GLU A 1 258 ? 3.738 -4.802 -25.621 1.00 96.75 258 GLU A CA 1
ATOM 2088 C C . GLU A 1 258 ? 3.398 -3.348 -25.297 1.00 96.75 258 GLU A C 1
ATOM 2090 O O . GLU A 1 258 ? 3.558 -2.473 -26.147 1.00 96.75 258 GLU A O 1
ATOM 2095 N N . GLU A 1 259 ? 3.006 -3.061 -24.058 1.00 95.75 259 GLU A N 1
ATOM 2096 C CA . GLU A 1 259 ? 2.741 -1.684 -23.645 1.00 95.75 259 GLU A CA 1
ATOM 2097 C C . GLU A 1 259 ? 4.021 -0.837 -23.610 1.00 95.75 259 GLU A C 1
ATOM 2099 O O . GLU A 1 259 ? 4.020 0.304 -24.068 1.00 95.75 259 GLU A O 1
ATOM 2104 N N . ILE A 1 260 ? 5.134 -1.404 -23.131 1.00 96.12 260 ILE A N 1
ATOM 2105 C CA . ILE A 1 260 ? 6.438 -0.722 -23.154 1.00 96.12 260 ILE A CA 1
ATOM 2106 C C . ILE A 1 260 ? 6.906 -0.503 -24.599 1.00 96.12 260 ILE A C 1
ATOM 2108 O O . ILE A 1 260 ? 7.474 0.536 -24.926 1.00 96.12 260 ILE A O 1
ATOM 2112 N N . LEU A 1 261 ? 6.663 -1.466 -25.487 1.00 97.12 261 LEU A N 1
ATOM 2113 C CA . LEU A 1 261 ? 6.987 -1.348 -26.902 1.00 97.12 261 LEU A CA 1
ATOM 2114 C C . LEU A 1 261 ? 6.225 -0.195 -27.562 1.00 97.12 261 LEU A C 1
ATOM 2116 O O . LEU A 1 261 ? 6.804 0.521 -28.381 1.00 97.12 261 LEU A O 1
ATOM 2120 N N . GLU A 1 262 ? 4.960 0.010 -27.204 1.00 96.88 262 GLU A N 1
ATOM 2121 C CA . GLU A 1 262 ? 4.199 1.151 -27.706 1.00 96.88 262 GLU A CA 1
ATOM 2122 C C . GLU A 1 262 ? 4.782 2.481 -27.215 1.00 96.88 262 GLU A C 1
ATOM 2124 O O . GLU A 1 262 ? 4.984 3.393 -28.016 1.00 96.88 262 GLU A O 1
ATOM 2129 N N . GLU A 1 263 ? 5.197 2.558 -25.948 1.00 94.75 263 GLU A N 1
ATOM 2130 C CA . GLU A 1 263 ? 5.917 3.728 -25.434 1.00 94.75 263 GLU A CA 1
ATOM 2131 C C . GLU A 1 263 ? 7.226 3.982 -26.196 1.00 94.75 263 GLU A C 1
ATOM 2133 O O . GLU A 1 263 ? 7.502 5.117 -26.574 1.00 94.75 263 GLU A O 1
ATOM 2138 N N . ILE A 1 264 ? 8.023 2.943 -26.477 1.00 96.38 264 ILE A N 1
ATOM 2139 C CA . ILE A 1 264 ? 9.276 3.059 -27.246 1.00 96.38 264 ILE A CA 1
ATOM 2140 C C . ILE A 1 264 ? 9.016 3.647 -28.640 1.00 96.38 264 ILE A C 1
ATOM 2142 O O . ILE A 1 264 ? 9.804 4.464 -29.133 1.00 96.38 264 ILE A O 1
ATOM 2146 N N . ARG A 1 265 ? 7.918 3.242 -29.292 1.00 96.44 265 ARG A N 1
ATOM 2147 C CA . ARG A 1 265 ? 7.547 3.728 -30.630 1.00 96.44 265 ARG A CA 1
ATOM 2148 C C . ARG A 1 265 ? 7.227 5.218 -30.626 1.00 96.44 265 ARG A C 1
ATOM 2150 O O . ARG A 1 265 ? 7.596 5.899 -31.582 1.00 96.44 265 ARG A O 1
ATOM 2157 N N . THR A 1 266 ? 6.591 5.715 -29.568 1.00 95.38 266 THR A N 1
ATOM 2158 C CA . THR A 1 266 ? 6.116 7.103 -29.480 1.00 95.38 266 THR A CA 1
ATOM 2159 C C . THR A 1 266 ? 6.994 8.017 -28.623 1.00 95.38 266 THR A C 1
ATOM 2161 O O . THR A 1 266 ? 6.727 9.213 -28.560 1.00 95.38 266 THR A O 1
ATOM 2164 N N . ALA A 1 267 ? 8.023 7.496 -27.947 1.00 93.00 267 ALA A N 1
ATOM 2165 C CA . ALA A 1 267 ? 8.864 8.274 -27.039 1.00 93.00 267 ALA A CA 1
ATOM 2166 C C . ALA A 1 267 ? 9.619 9.395 -27.769 1.00 93.00 267 ALA A C 1
ATOM 2168 O O . ALA A 1 267 ? 10.459 9.133 -28.639 1.00 93.00 267 ALA A O 1
ATOM 2169 N N . GLU A 1 268 ? 9.350 10.637 -27.363 1.00 92.19 268 GLU A N 1
ATOM 2170 C CA . GLU A 1 268 ? 10.066 11.836 -27.817 1.00 92.19 268 GLU A CA 1
ATOM 2171 C C . GLU A 1 268 ? 11.447 11.969 -27.156 1.00 92.19 268 GLU A C 1
ATOM 2173 O O . GLU A 1 268 ? 12.357 12.521 -27.760 1.00 92.19 268 GLU A O 1
ATOM 2178 N N . ASP A 1 269 ? 11.612 11.422 -25.948 1.00 91.94 269 ASP A N 1
ATOM 2179 C CA . ASP A 1 269 ? 12.804 11.498 -25.092 1.00 91.94 269 ASP A CA 1
ATOM 2180 C C . ASP A 1 269 ? 13.512 10.137 -24.941 1.00 91.94 269 ASP A C 1
ATOM 2182 O O . ASP A 1 269 ? 13.995 9.766 -23.864 1.00 91.94 269 ASP A O 1
ATOM 2186 N N . LEU A 1 270 ? 13.546 9.358 -26.027 1.00 92.75 270 LEU A N 1
ATOM 2187 C CA . LEU A 1 270 ? 14.063 7.987 -26.029 1.00 92.75 270 LEU A CA 1
ATOM 2188 C C . LEU A 1 270 ? 15.515 7.906 -25.534 1.00 92.75 270 LEU A C 1
ATOM 2190 O O . LEU A 1 270 ? 15.867 6.955 -24.845 1.00 92.75 270 LEU A O 1
ATOM 2194 N N . GLU A 1 271 ? 16.351 8.901 -25.817 1.00 91.94 271 GLU A N 1
ATOM 2195 C CA . GLU A 1 271 ? 17.734 8.970 -25.342 1.00 91.94 271 GLU A CA 1
ATOM 2196 C C . GLU A 1 271 ? 17.847 8.983 -23.812 1.00 91.94 271 GLU A C 1
ATOM 2198 O O . GLU A 1 271 ? 18.751 8.355 -23.262 1.00 91.94 271 GLU A O 1
ATOM 2203 N N . LYS A 1 272 ? 16.896 9.619 -23.115 1.00 90.31 272 LYS A N 1
ATOM 2204 C CA . LYS A 1 272 ? 16.854 9.653 -21.645 1.00 90.31 272 LYS A CA 1
ATOM 2205 C C . LYS A 1 272 ? 16.320 8.345 -21.068 1.00 90.31 272 LYS A C 1
ATOM 2207 O O . LYS A 1 272 ? 16.760 7.907 -20.009 1.00 90.31 272 LYS A O 1
ATOM 2212 N N . LYS A 1 273 ? 15.383 7.709 -21.776 1.00 91.44 273 LYS A N 1
ATOM 2213 C CA . LYS A 1 273 ? 14.688 6.487 -21.339 1.00 91.44 273 LYS A CA 1
ATOM 2214 C C . LYS A 1 273 ? 15.313 5.193 -21.850 1.00 91.44 273 LYS A C 1
ATOM 2216 O O . LYS A 1 273 ? 14.881 4.116 -21.449 1.00 91.44 273 LYS A O 1
ATOM 2221 N N . TYR A 1 274 ? 16.336 5.261 -22.697 1.00 92.56 274 TYR A N 1
ATOM 2222 C CA . TYR A 1 274 ? 16.932 4.090 -23.337 1.00 92.56 274 TYR A CA 1
ATOM 2223 C C . TYR A 1 274 ? 17.287 2.997 -22.322 1.00 92.56 274 TYR A C 1
ATOM 2225 O O . TYR A 1 274 ? 16.865 1.848 -22.460 1.00 92.56 274 TYR A O 1
ATOM 2233 N N . TRP A 1 275 ? 18.003 3.367 -21.256 1.00 91.75 275 TRP A N 1
ATOM 2234 C CA . TRP A 1 275 ? 18.394 2.418 -20.216 1.00 91.75 275 TRP A CA 1
ATOM 2235 C C . TRP A 1 275 ? 17.202 1.892 -19.426 1.00 91.75 275 TRP A C 1
ATOM 2237 O O . TRP A 1 275 ? 17.181 0.708 -19.102 1.00 91.75 275 TRP A O 1
ATOM 2247 N N . HIS A 1 276 ? 16.180 2.717 -19.190 1.00 91.00 276 HIS A N 1
ATOM 2248 C CA . HIS A 1 276 ? 14.931 2.260 -18.589 1.00 91.00 276 HIS A CA 1
ATOM 2249 C C . HIS A 1 276 ? 14.297 1.137 -19.427 1.00 91.00 276 HIS A C 1
ATOM 2251 O O . HIS A 1 276 ? 13.995 0.073 -18.891 1.00 91.00 276 HIS A O 1
ATOM 2257 N N . TYR A 1 277 ? 14.200 1.298 -20.750 1.00 94.06 277 TYR A N 1
ATOM 2258 C CA . TYR A 1 277 ? 13.660 0.260 -21.635 1.00 94.06 277 TYR A CA 1
ATOM 2259 C C . TYR A 1 277 ? 14.516 -1.010 -21.665 1.00 94.06 277 TYR A C 1
ATOM 2261 O O . TYR A 1 277 ? 13.981 -2.120 -21.646 1.00 94.06 277 TYR A O 1
ATOM 2269 N N . VAL A 1 278 ? 15.843 -0.885 -21.673 1.00 91.81 278 VAL A N 1
ATOM 2270 C CA . VAL A 1 278 ? 16.740 -2.051 -21.607 1.00 91.81 278 VAL A CA 1
ATOM 2271 C C . VAL A 1 278 ? 16.586 -2.788 -20.269 1.00 91.81 278 VAL A C 1
ATOM 2273 O O . VAL A 1 278 ? 16.509 -4.019 -20.239 1.00 91.81 278 VAL A O 1
ATOM 2276 N N . HIS A 1 279 ? 16.499 -2.055 -19.157 1.00 90.56 279 HIS A N 1
ATOM 2277 C CA . HIS A 1 279 ? 16.319 -2.635 -17.829 1.00 90.56 279 HIS A CA 1
ATOM 2278 C C . HIS A 1 279 ? 14.961 -3.321 -17.676 1.00 90.56 279 HIS A C 1
ATOM 2280 O O . HIS A 1 279 ? 14.920 -4.451 -17.187 1.00 90.56 279 HIS A O 1
ATOM 2286 N N . SER A 1 280 ? 13.876 -2.696 -18.135 1.00 92.62 280 SER A N 1
ATOM 2287 C CA . SER A 1 280 ? 12.530 -3.275 -18.100 1.00 92.62 280 SER A CA 1
ATOM 2288 C C . SER A 1 280 ? 12.459 -4.586 -18.883 1.00 92.62 280 SER A C 1
ATOM 2290 O O . SER A 1 280 ? 11.969 -5.583 -18.351 1.00 92.62 280 SER A O 1
ATOM 2292 N N . LEU A 1 281 ? 13.054 -4.634 -20.082 1.00 92.31 281 LEU A N 1
ATOM 2293 C CA . LEU A 1 281 ? 13.183 -5.872 -20.856 1.00 92.31 281 LEU A CA 1
ATOM 2294 C C . LEU A 1 281 ? 13.901 -6.962 -20.049 1.00 92.31 281 LEU A C 1
ATOM 2296 O O . LEU A 1 281 ? 13.420 -8.089 -19.948 1.00 92.31 281 LEU A O 1
ATOM 2300 N N . GLY A 1 282 ? 15.038 -6.629 -19.431 1.00 89.06 282 GLY A N 1
ATOM 2301 C CA . GLY A 1 282 ? 15.798 -7.592 -18.635 1.00 89.06 282 GLY A CA 1
ATOM 2302 C C . GLY A 1 282 ? 15.085 -8.097 -17.392 1.00 89.06 282 GLY A C 1
ATOM 2303 O O . GLY A 1 282 ? 15.209 -9.279 -17.069 1.00 89.06 282 GLY A O 1
ATOM 2304 N N . ARG A 1 283 ? 14.298 -7.250 -16.726 1.00 89.62 283 ARG A N 1
ATOM 2305 C CA . ARG A 1 283 ? 13.475 -7.653 -15.579 1.00 89.62 283 ARG A CA 1
ATOM 2306 C C . ARG A 1 283 ? 12.405 -8.660 -15.998 1.00 89.62 283 ARG A C 1
ATOM 2308 O O . ARG A 1 283 ? 12.325 -9.727 -15.393 1.00 89.62 283 ARG A O 1
ATOM 2315 N N . VAL A 1 284 ? 11.664 -8.371 -17.068 1.00 90.94 284 VAL A N 1
ATOM 2316 C CA . VAL A 1 284 ? 10.604 -9.266 -17.559 1.00 90.94 284 VAL A CA 1
ATOM 2317 C C . VAL A 1 284 ? 11.177 -10.593 -18.053 1.00 90.94 284 VAL A C 1
ATOM 2319 O O . VAL A 1 284 ? 10.667 -11.654 -17.703 1.00 90.94 284 VAL A O 1
ATOM 2322 N N . ILE A 1 285 ? 12.281 -10.576 -18.804 1.00 87.25 285 ILE A N 1
ATOM 2323 C CA . ILE A 1 285 ? 12.929 -11.822 -19.242 1.00 87.25 285 ILE A CA 1
ATOM 2324 C C . ILE A 1 285 ? 13.410 -12.623 -18.021 1.00 87.25 285 ILE A C 1
ATOM 2326 O O . ILE A 1 285 ? 13.194 -13.833 -17.956 1.00 87.25 285 ILE A O 1
ATOM 2330 N N . SER A 1 286 ? 13.983 -11.965 -17.005 1.00 83.00 286 SER A N 1
ATOM 2331 C CA . SER A 1 286 ? 14.417 -12.629 -15.768 1.00 83.00 286 SER A CA 1
ATOM 2332 C C . SER A 1 286 ? 13.298 -13.343 -15.026 1.00 83.00 286 SER A C 1
ATOM 2334 O O . SER A 1 286 ? 13.577 -14.337 -14.355 1.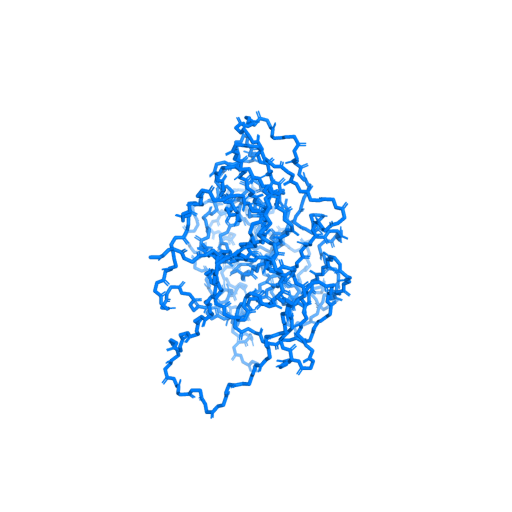00 83.00 286 SER A O 1
ATOM 2336 N N . ARG A 1 287 ? 12.062 -12.850 -15.117 1.00 83.44 287 ARG A N 1
ATOM 2337 C CA . ARG A 1 287 ? 10.889 -13.512 -14.543 1.00 83.44 287 ARG A CA 1
ATOM 2338 C C . ARG A 1 287 ? 10.583 -14.845 -15.234 1.00 83.44 287 ARG A C 1
ATOM 2340 O O . ARG A 1 287 ? 10.093 -15.751 -14.572 1.00 83.44 287 ARG A O 1
ATOM 2347 N N . VAL A 1 288 ? 10.870 -14.972 -16.531 1.00 82.81 288 VAL A N 1
ATOM 2348 C CA . VAL A 1 288 ? 10.504 -16.148 -17.342 1.00 82.81 288 VAL A CA 1
ATOM 2349 C C . VAL A 1 288 ? 11.592 -17.221 -17.329 1.00 82.81 288 VAL A C 1
ATOM 2351 O O . VAL A 1 288 ? 11.290 -18.396 -17.154 1.00 82.81 288 VAL A O 1
ATOM 2354 N N . ILE A 1 289 ? 12.860 -16.833 -17.495 1.00 76.31 289 ILE A N 1
ATOM 2355 C CA . ILE A 1 289 ? 13.981 -17.784 -17.643 1.00 76.31 289 ILE A CA 1
ATOM 2356 C C . ILE A 1 289 ? 14.936 -17.822 -16.436 1.00 76.31 289 ILE A C 1
ATOM 2358 O O . ILE A 1 289 ? 15.909 -18.573 -16.446 1.00 76.31 289 ILE A O 1
ATOM 2362 N N . GLY A 1 290 ? 14.671 -17.029 -15.391 1.00 66.06 290 GLY A N 1
ATOM 2363 C CA . GLY A 1 290 ? 15.531 -16.899 -14.210 1.00 66.06 290 GLY A CA 1
ATOM 2364 C C . GLY A 1 290 ? 16.743 -15.976 -14.424 1.00 66.06 290 GLY A C 1
ATOM 2365 O O . GLY A 1 290 ? 17.218 -15.779 -15.543 1.00 66.06 290 GLY A O 1
ATOM 2366 N N . ARG A 1 291 ? 17.269 -15.392 -13.332 1.00 60.75 291 ARG A N 1
ATOM 2367 C CA . ARG A 1 291 ? 18.331 -14.355 -13.367 1.00 60.75 291 ARG A CA 1
ATOM 2368 C C . ARG A 1 291 ? 19.627 -14.815 -14.047 1.00 60.75 291 ARG A C 1
ATOM 2370 O O . ARG A 1 291 ? 20.270 -14.017 -14.730 1.00 60.75 291 ARG A O 1
ATOM 2377 N N . ASP A 1 292 ? 20.001 -16.083 -13.888 1.00 55.69 292 ASP A N 1
ATOM 2378 C CA . ASP A 1 292 ? 21.272 -16.609 -14.404 1.00 55.69 292 ASP A CA 1
ATOM 2379 C C . ASP A 1 292 ? 21.268 -16.796 -15.928 1.00 55.69 292 ASP A C 1
ATOM 2381 O O . ASP A 1 292 ? 22.290 -16.575 -16.580 1.00 55.69 292 ASP A O 1
ATOM 2385 N N . ALA A 1 293 ? 20.110 -17.104 -16.522 1.00 55.28 293 ALA A N 1
ATOM 2386 C CA . ALA A 1 293 ? 19.966 -17.252 -17.971 1.00 55.28 293 ALA A CA 1
ATOM 2387 C C . ALA A 1 293 ? 19.917 -15.897 -18.707 1.00 55.28 293 ALA A C 1
ATOM 2389 O O . ALA A 1 293 ? 20.300 -15.803 -19.870 1.00 55.28 293 ALA A O 1
ATOM 2390 N N . VAL A 1 294 ? 19.510 -14.815 -18.033 1.00 56.28 294 VAL A N 1
ATOM 2391 C CA . VAL A 1 294 ? 19.456 -13.461 -18.619 1.00 56.28 294 VAL A CA 1
ATOM 2392 C C . VAL A 1 294 ? 20.843 -12.890 -18.888 1.00 56.28 294 VAL A C 1
ATOM 2394 O O . VAL A 1 294 ? 21.032 -12.195 -19.887 1.00 56.28 294 VAL A O 1
ATOM 2397 N N . ARG A 1 295 ? 21.829 -13.190 -18.031 1.00 55.38 295 ARG A N 1
ATOM 2398 C CA . ARG A 1 295 ? 23.204 -12.681 -18.183 1.00 55.38 295 ARG A CA 1
ATOM 2399 C C . ARG A 1 295 ? 23.846 -13.075 -19.517 1.00 55.38 295 ARG A C 1
ATOM 2401 O O . ARG A 1 295 ? 24.732 -12.358 -19.975 1.00 55.38 295 ARG A O 1
ATOM 2408 N N . SER A 1 296 ? 23.403 -14.167 -20.145 1.00 51.41 296 SER A N 1
ATOM 2409 C CA . SER A 1 296 ? 23.892 -14.592 -21.462 1.00 51.41 296 SER A CA 1
ATOM 2410 C C . SER A 1 296 ? 23.137 -13.944 -22.635 1.00 51.41 296 SER A C 1
ATOM 2412 O O . SER A 1 296 ? 23.752 -13.689 -23.669 1.00 51.41 296 SER A O 1
ATOM 2414 N N . LEU A 1 297 ? 21.843 -13.627 -22.477 1.00 53.50 297 LEU A N 1
ATOM 2415 C CA . LEU A 1 297 ? 20.978 -13.047 -23.521 1.00 53.50 297 LEU A CA 1
ATOM 2416 C C . LEU A 1 297 ? 21.008 -11.511 -23.569 1.00 53.50 297 LEU A C 1
ATOM 2418 O O . LEU A 1 297 ? 20.903 -10.926 -24.645 1.00 53.50 297 LEU A O 1
ATOM 2422 N N . LEU A 1 298 ? 21.185 -10.848 -22.424 1.00 62.38 298 LEU A N 1
ATOM 2423 C CA . LEU A 1 298 ? 21.303 -9.393 -22.306 1.00 62.38 298 LEU A CA 1
ATOM 2424 C C . LEU A 1 298 ? 22.704 -9.023 -21.825 1.00 62.38 298 LEU A C 1
ATOM 2426 O O . LEU A 1 298 ? 22.894 -8.487 -20.732 1.00 62.38 298 LEU A O 1
ATOM 2430 N N . ASN A 1 299 ? 23.706 -9.321 -22.652 1.00 69.06 299 ASN A N 1
ATOM 2431 C CA . ASN A 1 299 ? 25.065 -8.860 -22.408 1.00 69.06 299 ASN A CA 1
ATOM 2432 C C . ASN A 1 299 ? 25.063 -7.324 -22.346 1.00 69.06 299 ASN A C 1
ATOM 2434 O O . ASN A 1 299 ? 24.846 -6.656 -23.357 1.00 69.06 299 ASN A O 1
ATOM 2438 N N . ARG A 1 300 ? 25.306 -6.762 -21.159 1.00 74.12 300 ARG A N 1
ATOM 2439 C CA . ARG A 1 300 ? 25.354 -5.313 -20.928 1.00 74.12 300 ARG A CA 1
ATOM 2440 C C . ARG A 1 300 ? 26.290 -4.605 -21.914 1.00 74.12 300 ARG A C 1
ATOM 2442 O O . ARG A 1 300 ? 25.926 -3.555 -22.429 1.00 74.12 300 ARG A O 1
ATOM 2449 N N . ALA A 1 301 ? 27.414 -5.229 -22.269 1.00 78.19 301 ALA A N 1
ATOM 2450 C CA . ALA A 1 301 ? 28.361 -4.677 -23.235 1.00 78.19 301 ALA A CA 1
ATOM 2451 C C . ALA A 1 301 ? 27.761 -4.528 -24.647 1.00 78.19 301 ALA A C 1
ATOM 2453 O O . ALA A 1 301 ? 28.150 -3.627 -25.384 1.00 78.19 301 ALA A O 1
ATOM 2454 N N . LEU A 1 302 ? 26.799 -5.378 -25.032 1.00 83.00 302 LEU A N 1
ATOM 2455 C CA . LEU A 1 302 ? 26.088 -5.251 -26.309 1.00 83.00 302 LEU A CA 1
ATOM 2456 C C . LEU A 1 302 ? 25.206 -3.996 -26.315 1.00 83.00 302 LEU A C 1
ATOM 2458 O O . LEU A 1 302 ? 25.229 -3.235 -27.280 1.00 83.00 302 LEU A O 1
ATOM 2462 N N . TRP A 1 303 ? 24.460 -3.769 -25.230 1.00 87.19 303 TRP A N 1
ATOM 2463 C CA . TRP A 1 303 ? 23.591 -2.600 -25.086 1.00 87.19 303 TRP A CA 1
ATOM 2464 C C . TRP A 1 303 ? 24.379 -1.298 -24.951 1.00 87.19 303 TRP A C 1
ATOM 2466 O O . TRP A 1 303 ? 23.967 -0.297 -25.532 1.00 87.19 303 TRP A O 1
ATOM 2476 N N . GLU A 1 304 ? 25.518 -1.321 -24.253 1.00 86.62 304 GLU A N 1
ATOM 2477 C CA . G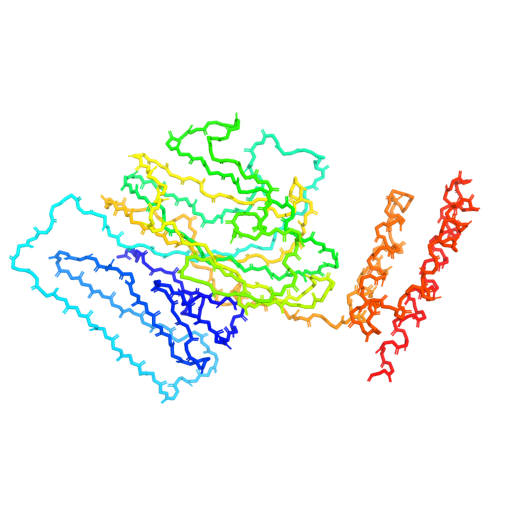LU A 1 304 ? 26.456 -0.192 -24.169 1.00 86.62 304 GLU A CA 1
ATOM 2478 C C . GLU A 1 304 ? 27.063 0.113 -25.544 1.00 86.62 304 GLU A C 1
ATOM 2480 O O . GLU A 1 304 ? 27.042 1.256 -25.991 1.00 86.62 304 GLU A O 1
ATOM 2485 N N . ALA A 1 305 ? 27.514 -0.909 -26.279 1.00 85.94 305 ALA A N 1
ATOM 2486 C CA . ALA A 1 305 ? 28.034 -0.723 -27.630 1.00 85.94 305 ALA A CA 1
ATOM 2487 C C . ALA A 1 305 ? 26.973 -0.177 -28.600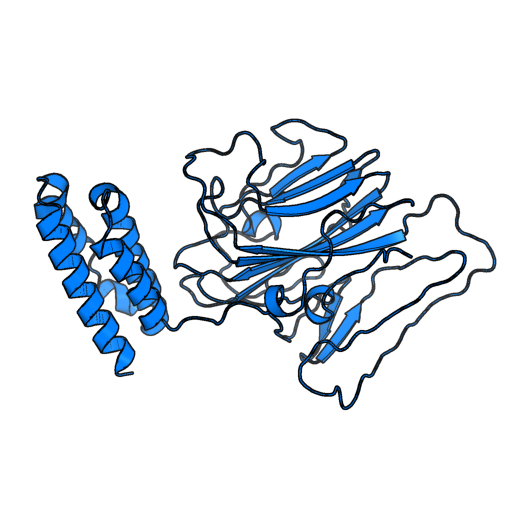 1.00 85.94 305 ALA A C 1
ATOM 2489 O O . ALA A 1 305 ? 27.305 0.629 -29.471 1.00 85.94 305 ALA A O 1
ATOM 2490 N N . LEU A 1 306 ? 25.712 -0.604 -28.470 1.00 87.31 306 LEU A N 1
ATOM 2491 C CA . LEU A 1 306 ? 24.599 -0.059 -29.246 1.00 87.31 306 LEU A CA 1
ATOM 2492 C C . LEU A 1 306 ? 24.325 1.399 -28.864 1.00 87.31 306 LEU A C 1
ATOM 2494 O O . LEU A 1 306 ? 24.217 2.237 -29.757 1.00 87.31 306 LEU A O 1
ATOM 2498 N N . TYR A 1 307 ? 24.282 1.712 -27.567 1.00 89.50 307 TYR A N 1
ATOM 2499 C CA . TYR A 1 307 ? 24.081 3.068 -27.056 1.00 89.50 307 TYR A CA 1
ATOM 2500 C C . TYR A 1 307 ? 25.150 4.033 -27.587 1.00 89.50 307 TYR A C 1
ATOM 2502 O O . TYR A 1 307 ? 24.814 5.047 -28.200 1.00 89.50 307 TYR A O 1
ATOM 2510 N N . SER A 1 308 ? 26.433 3.669 -27.479 1.00 89.81 308 SER A N 1
ATOM 2511 C CA . SER A 1 308 ? 27.543 4.492 -27.978 1.00 89.81 308 SER A CA 1
ATOM 2512 C C . SER A 1 308 ? 27.584 4.637 -29.497 1.00 89.81 308 SER A C 1
ATOM 2514 O O . SER A 1 308 ? 28.093 5.622 -30.033 1.00 89.81 308 SER A O 1
ATOM 2516 N N . LYS A 1 309 ? 27.060 3.654 -30.236 1.00 91.06 309 LYS A N 1
ATOM 2517 C CA . LYS A 1 309 ? 26.968 3.741 -31.698 1.00 91.06 309 LYS A CA 1
ATOM 2518 C C . LYS A 1 309 ? 25.768 4.546 -32.176 1.00 91.06 309 LYS A C 1
ATOM 2520 O O . LYS A 1 309 ? 25.829 4.998 -33.310 1.00 91.06 309 LYS A O 1
ATOM 2525 N N . THR A 1 310 ? 24.737 4.717 -31.349 1.00 92.12 310 THR A N 1
ATOM 2526 C CA . THR A 1 310 ? 23.463 5.318 -31.759 1.00 92.12 310 THR A CA 1
ATOM 2527 C C . THR A 1 310 ? 23.132 6.569 -30.950 1.00 92.12 310 THR A C 1
ATOM 2529 O O . THR A 1 310 ? 23.352 7.681 -31.426 1.00 92.12 310 THR A O 1
ATOM 2532 N N . VAL A 1 311 ? 22.652 6.403 -29.715 1.00 88.94 311 VAL A N 1
ATOM 2533 C CA . VAL A 1 311 ? 22.185 7.483 -28.837 1.00 88.94 311 VAL A CA 1
ATOM 2534 C C . VAL A 1 311 ? 23.262 8.549 -28.613 1.00 88.94 311 VAL A C 1
ATOM 2536 O O . VAL A 1 311 ? 22.983 9.726 -28.819 1.00 88.94 311 VAL A O 1
ATOM 2539 N N . GLU A 1 312 ? 24.506 8.166 -28.298 1.00 90.62 312 GLU A N 1
ATOM 2540 C CA . GLU A 1 312 ? 25.601 9.140 -28.085 1.00 90.62 312 GLU A CA 1
ATOM 2541 C C . GLU A 1 312 ? 25.963 9.935 -29.348 1.00 90.62 312 GLU A C 1
ATOM 2543 O O . GLU A 1 312 ? 26.517 11.029 -29.260 1.00 90.62 312 GLU A O 1
ATOM 2548 N N . LYS A 1 313 ? 25.633 9.406 -30.529 1.00 92.00 313 LYS A N 1
ATOM 2549 C CA . LYS A 1 313 ? 25.858 10.065 -31.821 1.00 92.00 313 LYS A CA 1
ATOM 2550 C C . LYS A 1 313 ? 24.636 10.831 -32.329 1.00 92.00 313 LYS A C 1
ATOM 2552 O O . LYS A 1 313 ? 24.681 11.372 -33.430 1.00 92.00 313 LYS A O 1
ATOM 2557 N N . GLY A 1 314 ? 23.548 10.870 -31.558 1.00 89.12 314 GLY A N 1
ATOM 2558 C CA . GLY A 1 314 ? 22.282 11.479 -31.969 1.00 89.12 314 GLY A CA 1
ATOM 2559 C C . GLY A 1 314 ? 21.469 10.640 -32.963 1.00 89.12 314 GLY A C 1
ATOM 2560 O O . GLY A 1 314 ? 20.455 11.112 -33.473 1.00 89.12 314 GLY A O 1
ATOM 2561 N N . GLU A 1 315 ? 21.846 9.384 -33.225 1.00 92.62 315 GLU A N 1
ATOM 2562 C CA . GLU A 1 315 ? 21.115 8.469 -34.117 1.00 92.62 315 GLU A CA 1
ATOM 2563 C C . GLU A 1 315 ? 19.947 7.777 -33.380 1.00 92.62 315 GLU A C 1
ATOM 2565 O O . GLU A 1 315 ? 19.800 6.553 -33.380 1.00 92.62 315 GLU A O 1
ATOM 2570 N N . VAL A 1 316 ? 19.086 8.566 -32.730 1.00 92.25 316 VAL A N 1
ATOM 2571 C CA . VAL A 1 316 ? 17.993 8.079 -31.861 1.00 92.25 316 VAL A CA 1
ATOM 2572 C C . VAL A 1 316 ? 16.999 7.185 -32.617 1.00 92.25 316 VAL A C 1
ATOM 2574 O O . VAL A 1 316 ? 16.492 6.208 -32.069 1.00 92.25 316 VAL A O 1
ATOM 2577 N N . ASN A 1 317 ? 16.753 7.460 -33.902 1.00 93.50 317 ASN A N 1
ATOM 2578 C CA . ASN A 1 317 ? 15.865 6.636 -34.731 1.00 93.50 317 ASN A CA 1
ATOM 2579 C C . ASN A 1 317 ? 16.415 5.222 -34.965 1.00 93.50 317 ASN A C 1
ATOM 2581 O O . ASN A 1 317 ? 15.640 4.266 -35.002 1.00 93.50 317 ASN A O 1
ATOM 2585 N N . GLU A 1 318 ? 17.736 5.078 -35.086 1.00 93.38 318 GLU A N 1
ATOM 2586 C CA . GLU A 1 318 ? 18.376 3.769 -35.216 1.00 93.38 318 GLU A CA 1
ATOM 2587 C C . GLU A 1 318 ? 18.308 3.003 -33.888 1.00 93.38 318 GLU A C 1
ATOM 2589 O O . GLU A 1 318 ? 17.924 1.834 -33.877 1.00 93.38 318 GLU A O 1
ATOM 2594 N N . ALA A 1 319 ? 18.563 3.677 -32.758 1.00 93.19 319 ALA A N 1
ATOM 2595 C CA . ALA A 1 319 ? 18.372 3.093 -31.428 1.00 93.19 319 ALA A CA 1
ATOM 2596 C C . ALA A 1 319 ? 16.932 2.588 -31.230 1.00 93.19 319 ALA A C 1
ATOM 2598 O O . ALA A 1 319 ? 16.724 1.454 -30.789 1.00 93.19 319 ALA A O 1
ATOM 2599 N N . ARG A 1 320 ? 15.936 3.403 -31.614 1.00 95.69 320 ARG A N 1
ATOM 2600 C CA . ARG A 1 320 ? 14.514 3.036 -31.560 1.00 95.69 320 ARG A CA 1
ATOM 2601 C C . ARG A 1 320 ? 14.229 1.801 -32.410 1.00 95.69 320 ARG A C 1
ATOM 2603 O O . ARG A 1 320 ? 13.593 0.876 -31.916 1.00 95.69 320 ARG A O 1
ATOM 2610 N N . ARG A 1 321 ? 14.713 1.758 -33.657 1.00 96.25 321 ARG A N 1
ATOM 2611 C CA . ARG A 1 321 ? 14.523 0.608 -34.558 1.00 96.25 321 ARG A CA 1
ATOM 2612 C C . ARG A 1 321 ? 15.035 -0.685 -33.927 1.00 96.25 321 ARG A C 1
ATOM 2614 O O . ARG A 1 321 ? 14.308 -1.672 -33.894 1.00 96.25 321 ARG A O 1
ATOM 2621 N N . VAL A 1 322 ? 16.248 -0.665 -33.375 1.00 93.12 322 VAL A N 1
ATOM 2622 C CA . VAL A 1 322 ? 16.841 -1.855 -32.752 1.00 93.12 322 VAL A CA 1
ATOM 2623 C C . VAL A 1 322 ? 16.076 -2.281 -31.496 1.00 93.12 322 VAL A C 1
ATOM 2625 O O . VAL A 1 322 ? 15.809 -3.471 -31.334 1.00 93.12 322 VAL A O 1
ATOM 2628 N N . LEU A 1 323 ? 15.678 -1.340 -30.630 1.00 94.00 323 LEU A N 1
ATOM 2629 C CA . LEU A 1 323 ? 14.844 -1.653 -29.463 1.00 94.00 323 LEU A CA 1
ATOM 2630 C C . LEU A 1 323 ? 13.522 -2.307 -29.878 1.00 94.00 323 LEU A C 1
ATOM 2632 O O . LEU A 1 323 ? 13.173 -3.359 -29.345 1.00 94.00 323 LEU A O 1
ATOM 2636 N N . VAL A 1 324 ? 12.827 -1.727 -30.859 1.00 96.62 324 VAL A N 1
ATOM 2637 C CA . VAL A 1 324 ? 11.569 -2.262 -31.401 1.00 96.62 324 VAL A CA 1
ATOM 2638 C C . VAL A 1 324 ? 11.759 -3.686 -31.929 1.00 96.62 324 VAL A C 1
ATOM 2640 O O . VAL A 1 324 ? 10.980 -4.573 -31.583 1.00 96.62 324 VAL A O 1
ATOM 2643 N N . ASP A 1 325 ? 12.808 -3.935 -32.716 1.00 95.25 325 ASP A N 1
ATOM 2644 C CA . ASP A 1 325 ? 13.099 -5.261 -33.272 1.00 95.25 325 ASP A CA 1
ATOM 2645 C C . ASP A 1 325 ? 13.368 -6.306 -32.180 1.00 95.25 325 ASP A C 1
ATOM 2647 O O . ASP A 1 325 ? 12.914 -7.450 -32.284 1.00 95.25 325 ASP A O 1
ATOM 2651 N N . VAL A 1 326 ? 14.102 -5.933 -31.128 1.00 92.81 326 VAL A N 1
ATOM 2652 C CA . VAL A 1 326 ? 14.391 -6.832 -30.003 1.00 92.81 326 VAL A CA 1
ATOM 2653 C C . VAL A 1 326 ? 13.122 -7.138 -29.213 1.00 92.81 326 VAL A C 1
ATOM 2655 O O . VAL A 1 326 ? 12.843 -8.309 -28.954 1.00 92.81 326 VAL A O 1
ATOM 2658 N N . TYR A 1 327 ? 12.334 -6.119 -28.869 1.00 94.94 327 TYR A N 1
ATOM 2659 C CA . TYR A 1 327 ? 11.078 -6.294 -28.141 1.00 94.94 327 TYR A CA 1
ATOM 2660 C C . TYR A 1 327 ? 10.099 -7.185 -28.911 1.00 94.94 327 TYR A C 1
ATOM 2662 O O . TYR A 1 327 ? 9.603 -8.153 -28.340 1.00 94.94 327 TYR A O 1
ATOM 2670 N N . ASN A 1 328 ? 9.888 -6.932 -30.210 1.00 96.50 328 ASN A N 1
ATOM 2671 C CA . ASN A 1 328 ? 9.033 -7.770 -31.060 1.00 96.50 328 ASN A CA 1
ATOM 2672 C C . ASN A 1 328 ? 9.461 -9.245 -31.015 1.00 96.50 328 ASN A C 1
ATOM 2674 O O . ASN A 1 328 ? 8.635 -10.122 -30.781 1.00 96.50 328 ASN A O 1
ATOM 2678 N N . LYS A 1 329 ? 10.763 -9.528 -31.173 1.00 93.06 329 LYS A N 1
ATOM 2679 C CA . LYS A 1 329 ? 11.283 -10.906 -31.126 1.00 93.06 329 LYS A CA 1
ATOM 2680 C C . LYS A 1 329 ? 11.038 -11.578 -29.779 1.00 93.06 329 LYS A C 1
ATOM 2682 O O . LYS A 1 329 ? 10.694 -12.755 -29.745 1.00 93.06 329 LYS A O 1
ATOM 2687 N N . VAL A 1 330 ? 11.241 -10.859 -28.675 1.00 91.25 330 VAL A N 1
ATOM 2688 C CA . VAL A 1 330 ? 11.026 -11.404 -27.327 1.00 91.25 330 VAL A CA 1
ATOM 2689 C C . VAL A 1 330 ? 9.541 -11.660 -27.083 1.00 91.25 330 VAL A C 1
ATOM 2691 O O . VAL A 1 330 ? 9.192 -12.742 -26.622 1.00 91.25 330 VAL A O 1
ATOM 2694 N N . ILE A 1 331 ? 8.666 -10.721 -27.450 1.00 94.12 331 ILE A N 1
ATOM 2695 C CA . ILE A 1 331 ? 7.207 -10.882 -27.359 1.00 94.12 331 ILE A CA 1
ATOM 2696 C C . ILE A 1 331 ? 6.747 -12.105 -28.164 1.00 94.12 331 ILE A C 1
ATOM 2698 O O . ILE A 1 331 ? 6.011 -12.941 -27.642 1.00 94.12 331 ILE A O 1
ATOM 2702 N N . ASP A 1 332 ? 7.234 -12.266 -29.397 1.00 93.00 332 ASP A N 1
ATOM 2703 C CA . ASP A 1 332 ? 6.909 -13.417 -30.246 1.00 93.00 332 ASP A CA 1
ATOM 2704 C C . ASP A 1 332 ? 7.338 -14.752 -29.626 1.00 93.00 332 ASP A C 1
ATOM 2706 O O . ASP A 1 332 ? 6.647 -15.757 -29.792 1.00 93.00 332 ASP A O 1
ATOM 2710 N N . ILE A 1 333 ? 8.472 -14.785 -28.921 1.00 89.56 333 ILE A N 1
ATOM 2711 C CA . ILE A 1 333 ? 8.927 -15.975 -28.191 1.00 89.56 333 ILE A CA 1
ATOM 2712 C C . ILE A 1 333 ? 7.996 -16.256 -27.008 1.00 89.56 333 ILE A C 1
ATOM 2714 O O . ILE A 1 333 ? 7.568 -17.395 -26.840 1.00 89.56 333 ILE A O 1
ATOM 2718 N N . LEU A 1 334 ? 7.659 -15.230 -26.221 1.00 89.56 334 LEU A N 1
ATOM 2719 C CA . LEU A 1 334 ? 6.811 -15.362 -25.034 1.00 89.56 334 LEU A CA 1
ATOM 2720 C C . LEU A 1 334 ? 5.383 -15.804 -25.367 1.00 89.56 334 LEU A C 1
ATOM 2722 O O . LEU A 1 334 ? 4.794 -16.542 -24.595 1.00 89.56 334 LEU A O 1
ATOM 2726 N N . ARG A 1 335 ? 4.839 -15.401 -26.521 1.00 90.19 335 ARG A N 1
ATOM 2727 C CA . ARG A 1 335 ? 3.502 -15.817 -26.986 1.00 90.19 335 ARG A CA 1
ATOM 2728 C C . ARG A 1 335 ? 3.427 -17.273 -27.457 1.00 90.19 335 ARG A C 1
ATOM 2730 O O . ARG A 1 335 ? 2.330 -17.793 -27.641 1.00 90.19 335 ARG A O 1
ATOM 2737 N N . ARG A 1 336 ? 4.568 -17.904 -27.754 1.00 85.69 336 ARG A N 1
ATOM 2738 C CA . ARG A 1 336 ? 4.640 -19.301 -28.227 1.00 85.69 336 ARG A CA 1
ATOM 2739 C C . ARG A 1 336 ? 4.823 -20.313 -27.095 1.00 85.69 336 ARG A C 1
ATOM 2741 O O . ARG A 1 336 ? 4.755 -21.510 -27.370 1.00 85.69 336 ARG A O 1
ATOM 2748 N N . GLN A 1 337 ? 5.131 -19.838 -25.891 1.00 72.06 337 GLN A N 1
ATOM 2749 C CA . GLN A 1 337 ? 5.196 -20.627 -24.660 1.00 72.06 337 GLN A CA 1
ATOM 2750 C C . GLN A 1 337 ? 3.826 -20.628 -23.992 1.00 72.06 337 GLN A C 1
ATOM 2752 O O . GLN A 1 337 ? 3.488 -21.679 -23.406 1.00 72.06 337 GLN A O 1
#

Secondary structure (DSSP, 8-state):
---SEE--HHHHTT--TT----EE-SSEEEETTTEEEE------SS---------SSS--S-----------SSPPSSPPEEEEEEEEEE------SS-SS-SSSEEEEEEESSEEEEEEEEEEEE-SSS--TTPPEEEEETTPPSSPSEE-S-HHHHTT--SS--S-EE-SSEEEEE---TTS-EEEEEEEE-SSS-EEESSEEEEEE-SSGGG----EEEEEEEEEEPSPP--SSPPPPHHHHSPPPPPPHHHHHHHHHHHHHH-TTHHHHHHHHHHHHHHHHHHHH-HHHHHHHS-HHHHHHHHHHTGGGT-HHHHHHHHHHHHHHHHHHHTT-

Radius of gyration: 22.88 Å; chains: 1; bounding box: 53×43×69 Å

Sequence (337 aa):
NKPSIDTPIGDFFGIGHGIAKHFISLPLTMTCDKGFNCYFPMPFNDRAEFEIVNECDVEIGAFYYHIDYELHSKSWNNIGYFHAKWRRELVKASKKEVNLSGEENYLILYAEGRGHYVGCILSVHGLRPGWWGEGDDMIFVDGEKWPPSIHGTGTEDYIGAAWGFNREFYGPLHGFPLKGPEDWTGYHSMYRFHLESPIPFKKSIKVTIEHGHANDRADDISSVAYWYQTEPHIDFSPMPPVDKRIPLPVKTPAEVLEEILEEIRTAEDLEKKYWHYVHSLGRVISRVIGRDAVRSLLNRALWEALYSKTVEKGEVNEARRVLVDVYNKVIDILRRQ

Foldseek 3Di:
DDDLEDDDLQQVQFFAQPFQFADDAAQHTRHPSNDTDGDDDFDDFPDDDDDDDDPDPDDDPDDDDDDDDDDDPDGDPPWWGKGKDKDKDQADADPDQAAFFLPRFAWADKKFAWWWWWKKKKKWAALAFDQFWQKWKQKAAPPDGPRHPRIGGTNCVQLVHDDRDPDWDHYHAWTWNDDDFQRRHGMTMIMGTCHVHIGIHGTMMTIGIARHHSNRDRIMMMMMTIITHDDDIDDPHPDDRPVVRNDDDGDQLLRNLVVVLVCLVPPPPCLVCVVVLLVRNLSSVCRVPNNVVSCVVSVVVVSVVLCVVASVVPNSVVSSVVSNVVSVVVSVVSVVD